Protein AF-A0A6J4H1L8-F1 (afdb_monomer_lite)

Structure (mmCIF, N/CA/C/O backbone):
data_AF-A0A6J4H1L8-F1
#
_entry.id   AF-A0A6J4H1L8-F1
#
loop_
_atom_site.group_PDB
_atom_site.id
_atom_site.type_symbol
_atom_site.label_atom_id
_atom_site.label_alt_id
_atom_site.label_comp_id
_atom_site.label_asym_id
_atom_site.label_entity_id
_atom_site.label_seq_id
_atom_site.pdbx_PDB_ins_code
_atom_site.Cartn_x
_atom_site.Cartn_y
_atom_site.Cartn_z
_atom_site.occupancy
_atom_site.B_iso_or_equiv
_atom_site.auth_seq_id
_atom_site.auth_comp_id
_atom_site.auth_asym_id
_atom_site.auth_atom_id
_atom_site.pdbx_PDB_model_num
ATOM 1 N N . MET A 1 1 ? 18.653 8.770 -4.598 1.00 68.69 1 MET A N 1
ATOM 2 C CA . MET A 1 1 ? 17.396 8.020 -4.404 1.00 68.69 1 MET A CA 1
ATOM 3 C C . MET A 1 1 ? 16.936 8.245 -2.981 1.00 68.69 1 MET A C 1
ATOM 5 O O . MET A 1 1 ? 17.762 8.087 -2.086 1.00 68.69 1 MET A O 1
ATOM 9 N N . SER A 1 2 ? 15.682 8.640 -2.773 1.00 85.00 2 SER A N 1
ATOM 10 C CA . SER A 1 2 ? 15.078 8.689 -1.437 1.00 85.00 2 SER A CA 1
ATOM 11 C C . SER A 1 2 ? 14.081 7.546 -1.291 1.00 85.00 2 SER A C 1
ATOM 13 O O . SER A 1 2 ? 13.442 7.141 -2.262 1.00 85.00 2 SER A O 1
ATOM 15 N N . ILE A 1 3 ? 13.956 7.009 -0.083 1.00 90.38 3 ILE A N 1
ATOM 16 C CA . ILE A 1 3 ? 12.955 5.984 0.206 1.00 90.38 3 ILE A CA 1
ATOM 17 C C . ILE A 1 3 ? 11.620 6.688 0.422 1.00 90.38 3 ILE A C 1
ATOM 19 O O . ILE A 1 3 ? 11.501 7.490 1.344 1.00 90.38 3 ILE A O 1
ATOM 23 N N . ALA A 1 4 ? 10.649 6.415 -0.447 1.00 92.50 4 ALA A N 1
ATOM 24 C CA . ALA A 1 4 ? 9.283 6.901 -0.292 1.00 92.50 4 ALA A CA 1
ATOM 25 C C . ALA A 1 4 ? 8.523 6.038 0.716 1.00 92.50 4 ALA A C 1
ATOM 27 O O . ALA A 1 4 ? 7.899 6.553 1.635 1.00 92.50 4 ALA A O 1
ATOM 28 N N . ALA A 1 5 ? 8.630 4.715 0.575 1.00 95.31 5 ALA A N 1
ATOM 29 C CA . ALA A 1 5 ? 7.966 3.762 1.449 1.00 95.31 5 ALA A CA 1
ATOM 30 C C . ALA A 1 5 ? 8.834 2.528 1.691 1.00 95.31 5 ALA A C 1
ATOM 32 O O . ALA A 1 5 ? 9.552 2.063 0.804 1.00 95.31 5 ALA A O 1
ATOM 33 N N . GLU A 1 6 ? 8.718 1.969 2.889 1.00 97.00 6 GLU A N 1
ATOM 34 C CA . GLU A 1 6 ? 9.280 0.673 3.240 1.00 97.00 6 GLU A CA 1
ATOM 35 C C . GLU A 1 6 ? 8.287 -0.065 4.137 1.00 97.00 6 GLU A C 1
ATOM 37 O O . GLU A 1 6 ? 7.835 0.472 5.150 1.00 97.00 6 GLU A O 1
ATOM 42 N N . VAL A 1 7 ? 7.931 -1.291 3.756 1.00 97.62 7 VAL A N 1
ATOM 43 C CA . VAL A 1 7 ? 7.004 -2.138 4.512 1.00 97.62 7 VAL A CA 1
ATOM 44 C C . VAL A 1 7 ? 7.534 -3.563 4.585 1.00 97.62 7 VAL A C 1
ATOM 46 O O . VAL A 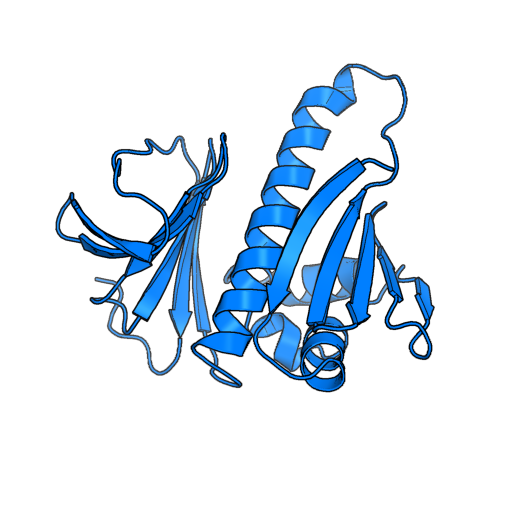1 7 ? 8.052 -4.095 3.609 1.00 97.62 7 VAL A O 1
ATOM 49 N N . THR A 1 8 ? 7.384 -4.207 5.738 1.00 97.94 8 THR A N 1
ATOM 50 C CA . THR A 1 8 ? 7.554 -5.660 5.858 1.00 97.94 8 THR A CA 1
ATOM 51 C C . THR A 1 8 ? 6.191 -6.312 5.700 1.00 97.94 8 THR A C 1
ATOM 53 O O . THR A 1 8 ? 5.256 -5.922 6.397 1.00 97.94 8 THR A O 1
ATOM 56 N N . ILE A 1 9 ? 6.087 -7.286 4.796 1.00 98.12 9 ILE A N 1
ATOM 57 C CA . ILE A 1 9 ? 4.832 -7.983 4.504 1.00 98.12 9 ILE A CA 1
ATOM 58 C C . ILE A 1 9 ? 4.907 -9.412 5.032 1.00 98.12 9 ILE A C 1
ATOM 60 O O . ILE A 1 9 ? 5.812 -10.156 4.664 1.00 98.12 9 ILE A O 1
ATOM 64 N N . ALA A 1 10 ? 3.949 -9.837 5.850 1.00 97.19 10 ALA A N 1
ATOM 65 C CA . ALA A 1 10 ? 3.878 -11.196 6.392 1.00 97.19 10 ALA A CA 1
ATOM 66 C C . ALA A 1 10 ? 3.386 -12.244 5.362 1.00 97.19 10 ALA A C 1
ATOM 68 O O . ALA A 1 10 ? 2.460 -13.008 5.623 1.00 97.19 10 ALA A O 1
ATOM 69 N N . ALA A 1 11 ? 4.020 -12.297 4.188 1.00 95.62 11 ALA A N 1
ATOM 70 C CA . ALA A 1 11 ? 3.768 -13.259 3.114 1.00 95.62 11 ALA A CA 1
ATOM 71 C C . ALA A 1 11 ? 5.092 -13.640 2.423 1.00 95.62 11 ALA A C 1
ATOM 73 O O . ALA A 1 11 ? 5.985 -12.802 2.386 1.00 95.62 11 ALA A O 1
ATOM 74 N N . PRO A 1 12 ? 5.250 -14.853 1.854 1.00 95.56 12 PRO A N 1
ATOM 75 C CA . PRO A 1 12 ? 6.494 -15.270 1.192 1.00 95.56 12 PRO A CA 1
ATOM 76 C C . PRO A 1 12 ? 6.937 -14.324 0.067 1.00 95.56 12 PRO A C 1
ATOM 78 O O . PRO A 1 12 ? 6.087 -13.783 -0.640 1.00 95.56 12 PRO A O 1
ATOM 81 N N . VAL A 1 13 ? 8.255 -14.194 -0.151 1.00 96.25 13 VAL A N 1
ATOM 82 C CA . VAL A 1 13 ? 8.845 -13.306 -1.178 1.00 96.25 13 VAL A CA 1
ATOM 83 C C . VAL A 1 13 ? 8.201 -13.538 -2.542 1.00 96.25 13 VAL A C 1
ATOM 85 O O . VAL A 1 13 ? 7.714 -12.587 -3.141 1.00 96.25 13 VAL A O 1
ATOM 88 N N . ASP A 1 14 ? 8.082 -14.795 -2.972 1.00 95.50 14 ASP A N 1
ATOM 89 C CA . ASP A 1 14 ? 7.484 -15.144 -4.264 1.00 95.50 14 ASP A CA 1
ATOM 90 C C . ASP A 1 14 ? 6.022 -14.689 -4.389 1.00 95.50 14 ASP A C 1
ATOM 92 O O . ASP A 1 14 ? 5.585 -14.308 -5.471 1.00 95.50 14 ASP A O 1
ATOM 96 N N . ARG A 1 15 ? 5.246 -14.691 -3.292 1.00 96.75 15 ARG A N 1
ATOM 97 C CA . ARG A 1 15 ? 3.858 -14.193 -3.305 1.00 96.75 15 ARG A CA 1
ATOM 98 C C . ARG A 1 15 ? 3.814 -12.676 -3.412 1.00 96.75 15 ARG A C 1
ATOM 100 O O . ARG A 1 15 ? 2.999 -12.160 -4.171 1.00 96.75 15 ARG A O 1
ATOM 107 N N . VAL A 1 16 ? 4.685 -11.978 -2.686 1.00 98.06 16 VAL A N 1
ATOM 108 C CA . VAL A 1 16 ? 4.800 -10.516 -2.769 1.00 98.06 16 VAL A CA 1
ATOM 109 C C . VAL A 1 16 ? 5.265 -10.097 -4.164 1.00 98.06 16 VAL A C 1
ATOM 111 O O . VAL A 1 16 ? 4.682 -9.199 -4.766 1.00 98.06 16 VAL A O 1
ATOM 114 N N . TRP A 1 17 ? 6.266 -10.788 -4.711 1.00 98.00 17 TRP A N 1
ATOM 115 C CA . TRP A 1 17 ? 6.761 -10.542 -6.058 1.00 98.00 17 TRP A CA 1
ATOM 116 C C . TRP A 1 17 ? 5.691 -10.825 -7.112 1.00 98.00 17 TRP A C 1
ATOM 118 O O . TRP A 1 17 ? 5.436 -9.986 -7.972 1.00 98.00 17 TRP A O 1
ATOM 128 N N . HIS A 1 18 ? 4.981 -11.950 -7.005 1.00 97.56 18 HIS A N 1
ATOM 129 C CA . HIS A 1 18 ? 3.866 -12.259 -7.898 1.00 97.56 18 HIS A CA 1
ATOM 130 C C . HIS A 1 18 ? 2.786 -11.167 -7.872 1.00 97.56 18 HIS A C 1
ATOM 132 O O . HIS A 1 18 ? 2.312 -10.760 -8.931 1.00 97.56 18 HIS A O 1
ATOM 138 N N . ALA A 1 19 ? 2.470 -10.610 -6.699 1.00 97.94 19 ALA A N 1
ATOM 139 C CA . ALA A 1 19 ? 1.500 -9.523 -6.565 1.00 97.94 19 ALA A CA 1
ATOM 140 C C . ALA A 1 19 ? 1.918 -8.204 -7.245 1.00 97.94 19 ALA A C 1
ATOM 142 O O . ALA A 1 19 ? 1.059 -7.375 -7.536 1.00 97.94 19 ALA A O 1
ATOM 143 N N . LEU A 1 20 ? 3.213 -8.014 -7.523 1.00 97.12 20 LEU A N 1
ATOM 144 C CA . LEU A 1 20 ? 3.767 -6.875 -8.271 1.00 97.12 20 LEU A CA 1
ATOM 145 C C . LEU A 1 20 ? 3.899 -7.146 -9.780 1.00 97.12 20 LEU A C 1
ATOM 147 O O . LEU A 1 20 ? 4.192 -6.228 -10.556 1.00 97.12 20 LEU A O 1
ATOM 151 N N . ARG A 1 21 ? 3.754 -8.405 -10.207 1.00 97.38 21 ARG A N 1
ATOM 152 C CA . ARG A 1 21 ? 4.014 -8.842 -11.588 1.00 97.38 21 ARG A CA 1
ATOM 153 C C . ARG A 1 21 ? 2.795 -9.393 -12.311 1.00 97.38 21 ARG A C 1
ATOM 155 O O . ARG A 1 21 ? 2.799 -9.424 -13.540 1.00 97.38 21 ARG A O 1
ATOM 162 N N . ASP A 1 22 ? 1.759 -9.803 -11.591 1.00 97.81 22 ASP A N 1
ATOM 163 C CA . ASP A 1 22 ? 0.525 -10.311 -12.177 1.00 97.81 22 ASP A CA 1
ATOM 164 C C . ASP A 1 22 ? -0.562 -9.229 -12.242 1.00 97.81 22 ASP A C 1
ATOM 166 O O . ASP A 1 22 ? -0.827 -8.521 -11.272 1.00 97.81 22 ASP A O 1
ATOM 170 N N . ARG A 1 23 ? -1.213 -9.096 -13.405 1.00 97.00 23 ARG A N 1
ATOM 171 C CA . ARG A 1 23 ? -2.239 -8.065 -13.641 1.00 97.00 23 ARG A CA 1
ATOM 172 C C . ARG A 1 23 ? -3.514 -8.301 -12.834 1.00 97.00 23 ARG A C 1
ATOM 174 O O . ARG A 1 23 ? -4.215 -7.337 -12.532 1.00 97.00 23 ARG A O 1
ATOM 181 N N . ALA A 1 24 ? -3.874 -9.550 -12.554 1.00 95.25 24 ALA A N 1
ATOM 182 C CA . ALA A 1 24 ? -5.041 -9.854 -11.736 1.00 95.25 24 ALA A CA 1
ATOM 183 C C . ALA A 1 24 ? -4.733 -9.577 -10.262 1.00 95.25 24 ALA A C 1
ATOM 185 O O . ALA A 1 24 ? -5.543 -8.946 -9.591 1.00 95.25 24 ALA A O 1
ATOM 186 N N . GLU A 1 25 ? -3.542 -9.947 -9.784 1.00 97.31 25 GLU A N 1
ATOM 187 C CA . GLU A 1 25 ? -3.126 -9.608 -8.419 1.00 97.31 25 GLU A CA 1
ATOM 188 C C . GLU A 1 25 ? -2.978 -8.086 -8.230 1.00 97.31 25 GLU A C 1
ATOM 190 O O . GLU A 1 25 ? -3.451 -7.560 -7.227 1.00 97.31 25 GLU A O 1
ATOM 195 N N . LEU A 1 26 ? -2.437 -7.345 -9.207 1.00 97.31 26 LEU A N 1
ATOM 196 C CA . LEU A 1 26 ? -2.360 -5.875 -9.161 1.00 97.31 26 LEU A CA 1
ATOM 197 C C . LEU A 1 26 ? -3.738 -5.221 -8.986 1.00 97.31 26 LEU A C 1
ATOM 199 O O . LEU A 1 26 ? -3.890 -4.324 -8.159 1.00 97.31 26 LEU A O 1
ATOM 203 N N . ARG A 1 27 ? -4.776 -5.711 -9.678 1.00 95.62 27 ARG A N 1
ATOM 204 C CA . ARG A 1 27 ? -6.153 -5.202 -9.513 1.00 95.62 27 ARG A CA 1
ATOM 205 C C . ARG A 1 27 ? -6.692 -5.364 -8.092 1.00 95.62 27 ARG A C 1
ATOM 207 O O . ARG A 1 27 ? -7.544 -4.579 -7.671 1.00 95.62 27 ARG A O 1
ATOM 214 N N . ARG A 1 28 ? -6.183 -6.340 -7.338 1.00 95.69 28 ARG A N 1
ATOM 215 C CA . ARG A 1 28 ? -6.607 -6.614 -5.961 1.00 95.69 28 ARG A CA 1
ATOM 216 C C . ARG A 1 28 ? -5.995 -5.676 -4.929 1.00 95.69 28 ARG A C 1
ATOM 218 O O . ARG A 1 28 ? -6.396 -5.749 -3.778 1.00 95.69 28 ARG A O 1
ATOM 225 N N . TRP A 1 29 ? -5.072 -4.779 -5.290 1.00 96.69 29 TRP A N 1
ATOM 226 C CA . TRP A 1 29 ? -4.490 -3.856 -4.304 1.00 96.69 29 TRP A CA 1
ATOM 227 C C . TRP A 1 29 ? -4.037 -2.487 -4.844 1.00 96.69 29 TRP A C 1
ATOM 229 O O . TRP A 1 29 ? -4.003 -1.527 -4.073 1.00 96.69 29 TRP A O 1
ATOM 239 N N . HIS A 1 30 ? -3.733 -2.343 -6.136 1.00 95.25 30 HIS A N 1
ATOM 240 C CA . HIS A 1 30 ? -3.202 -1.103 -6.712 1.00 95.25 30 HIS A CA 1
ATOM 241 C C . HIS A 1 30 ? -4.287 -0.176 -7.272 1.00 95.25 30 HIS A C 1
ATOM 243 O O . HIS A 1 30 ? -5.121 -0.611 -8.060 1.00 95.25 30 HIS A O 1
ATOM 249 N N . GLY A 1 31 ? -4.247 1.110 -6.921 1.00 90.81 31 GLY A N 1
ATOM 250 C CA . GLY A 1 31 ? -5.172 2.118 -7.451 1.00 90.81 31 GLY A CA 1
ATOM 251 C C . GLY A 1 31 ? -6.577 2.032 -6.846 1.00 90.81 31 GLY A C 1
ATOM 252 O O . GLY A 1 31 ? -6.776 1.410 -5.795 1.00 90.81 31 GLY A O 1
ATOM 253 N N . TRP A 1 32 ? -7.549 2.648 -7.516 1.00 89.62 32 TRP A N 1
ATOM 254 C CA . TRP A 1 32 ? -8.968 2.694 -7.137 1.00 89.62 32 TRP A CA 1
ATOM 255 C C . TRP A 1 32 ? -9.880 2.271 -8.293 1.00 89.62 32 TRP A C 1
ATOM 257 O O . TRP A 1 32 ? -9.420 2.093 -9.419 1.00 89.62 32 TRP A O 1
ATOM 267 N N . ALA A 1 33 ? -11.179 2.078 -8.025 1.00 85.19 33 ALA A N 1
ATOM 268 C CA . ALA A 1 33 ? -12.120 1.707 -9.076 1.00 85.19 33 ALA A CA 1
ATOM 269 C C . ALA A 1 33 ? -12.315 2.881 -10.048 1.00 85.19 33 ALA A C 1
ATOM 271 O O . ALA A 1 33 ? -12.939 3.890 -9.718 1.00 85.19 33 ALA A O 1
ATOM 272 N N . ALA A 1 34 ? -11.762 2.733 -11.247 1.00 86.12 34 ALA A N 1
ATOM 273 C CA . ALA A 1 34 ? -11.915 3.642 -12.370 1.00 86.12 34 ALA A CA 1
ATOM 274 C C . ALA A 1 34 ? -11.778 2.850 -13.675 1.00 86.12 34 ALA A C 1
ATOM 276 O O . ALA A 1 34 ? -11.022 1.879 -13.732 1.00 86.12 34 ALA A O 1
ATOM 277 N N . ASP A 1 35 ? -12.440 3.300 -14.742 1.00 87.19 35 ASP A N 1
ATOM 278 C CA . ASP A 1 35 ? -12.323 2.680 -16.074 1.00 87.19 35 ASP A CA 1
ATOM 279 C C . ASP A 1 35 ? -10.873 2.696 -16.600 1.00 87.19 35 ASP A C 1
ATOM 281 O O . ASP A 1 35 ? -10.499 1.899 -17.459 1.00 87.19 35 ASP A O 1
ATOM 285 N N . SER A 1 36 ? -10.040 3.596 -16.068 1.00 90.69 36 SER A N 1
ATOM 286 C CA . SER A 1 36 ? -8.625 3.745 -16.405 1.00 90.69 36 SER A CA 1
ATOM 287 C C . SER A 1 36 ? -7.686 2.805 -15.648 1.00 90.69 36 SER A C 1
ATOM 289 O O . SER A 1 36 ? -6.512 2.755 -16.010 1.00 90.69 36 SER A O 1
ATOM 291 N N . LEU A 1 37 ? -8.153 2.069 -14.630 1.00 92.75 37 LEU A N 1
ATOM 292 C CA . LEU A 1 37 ? -7.281 1.286 -13.743 1.00 92.75 37 LEU A CA 1
ATOM 293 C C . LEU A 1 37 ? -6.403 0.291 -14.517 1.00 92.75 37 LEU A C 1
ATOM 295 O O . LEU A 1 37 ? -5.216 0.144 -14.243 1.00 92.75 37 LEU A O 1
ATOM 299 N N . ASP A 1 38 ? -6.971 -0.368 -15.522 1.00 94.88 38 ASP A N 1
ATOM 300 C CA . ASP A 1 38 ? -6.243 -1.338 -16.340 1.00 94.88 38 ASP A CA 1
ATOM 301 C C . ASP A 1 38 ? -5.122 -0.690 -17.161 1.00 94.88 38 ASP A C 1
ATOM 303 O O . ASP A 1 38 ? -4.043 -1.267 -17.305 1.00 94.88 38 ASP A O 1
ATOM 307 N N . ALA A 1 39 ? -5.370 0.513 -17.684 1.00 94.69 39 ALA A N 1
ATOM 308 C CA . ALA A 1 39 ? -4.378 1.274 -18.433 1.00 94.69 39 ALA A CA 1
ATOM 309 C C . ALA A 1 39 ? -3.278 1.813 -17.510 1.00 94.69 39 ALA A C 1
ATOM 311 O O . ALA A 1 39 ? -2.107 1.780 -17.874 1.00 94.69 39 ALA A O 1
ATOM 312 N N . GLU A 1 40 ? -3.642 2.252 -16.305 1.00 93.12 40 GLU A N 1
ATOM 313 C CA . GLU A 1 40 ? -2.694 2.686 -15.277 1.00 93.12 40 GLU A CA 1
ATOM 314 C C . GLU A 1 40 ? -1.782 1.535 -14.833 1.00 93.12 40 GLU A C 1
ATOM 316 O O . GLU A 1 40 ? -0.561 1.689 -14.811 1.00 93.12 40 GLU A O 1
ATOM 321 N N . ILE A 1 41 ? -2.350 0.352 -14.571 1.00 96.06 41 ILE A N 1
ATOM 322 C CA . ILE A 1 41 ? -1.579 -0.858 -14.261 1.00 96.06 41 ILE A CA 1
ATOM 323 C C . ILE A 1 41 ? -0.595 -1.177 -15.389 1.00 96.06 41 ILE A C 1
ATOM 325 O O . ILE A 1 41 ? 0.564 -1.496 -15.116 1.00 96.06 41 ILE A O 1
ATOM 329 N N . GLU A 1 42 ? -1.042 -1.112 -16.645 1.00 96.31 42 GLU A N 1
ATOM 330 C CA . GLU A 1 42 ? -0.179 -1.376 -17.796 1.00 96.31 42 GLU A CA 1
ATOM 331 C C . GLU A 1 42 ? 0.980 -0.380 -17.865 1.00 96.31 42 GLU A C 1
ATOM 333 O O . GLU A 1 42 ? 2.136 -0.796 -17.957 1.00 96.31 42 GLU A O 1
ATOM 338 N N . GLU A 1 43 ? 0.688 0.914 -17.760 1.00 93.06 43 GLU A N 1
ATOM 339 C CA . GLU A 1 43 ? 1.686 1.979 -17.851 1.00 93.06 43 GLU A CA 1
ATOM 340 C C . GLU A 1 43 ? 2.725 1.874 -16.726 1.00 93.06 43 GLU A C 1
ATOM 342 O O . GLU A 1 43 ? 3.931 1.872 -16.983 1.00 93.06 43 GLU A O 1
ATOM 347 N N . ILE A 1 44 ? 2.267 1.709 -15.481 1.00 91.75 44 ILE A N 1
ATOM 348 C CA . ILE A 1 44 ? 3.139 1.687 -14.304 1.00 91.75 44 ILE A CA 1
ATOM 349 C C . ILE A 1 44 ? 3.903 0.364 -14.201 1.00 91.75 44 ILE A C 1
ATOM 351 O O . ILE A 1 44 ? 5.088 0.369 -13.899 1.00 91.75 44 ILE A O 1
ATOM 355 N N . TYR A 1 45 ? 3.295 -0.799 -14.422 1.00 95.75 45 TYR A N 1
ATOM 356 C CA . TYR A 1 45 ? 3.950 -2.071 -14.077 1.00 95.75 45 TYR A CA 1
ATOM 357 C C . TYR A 1 45 ? 4.515 -2.837 -15.277 1.00 95.75 45 TYR A C 1
ATOM 359 O O . TYR A 1 45 ? 5.222 -3.833 -15.068 1.00 95.75 45 TYR A O 1
ATOM 367 N N . PHE A 1 46 ? 4.240 -2.416 -16.518 1.00 95.75 46 PHE A N 1
ATOM 368 C CA . PHE A 1 46 ? 4.586 -3.209 -17.705 1.00 95.75 46 PHE A CA 1
ATOM 369 C C . PHE A 1 46 ? 5.176 -2.408 -18.869 1.00 95.75 46 PHE A C 1
ATOM 371 O O . PHE A 1 46 ? 6.228 -2.805 -19.367 1.00 95.75 46 PHE A O 1
ATOM 378 N N . ALA A 1 47 ? 4.561 -1.303 -19.296 1.00 92.94 47 ALA A N 1
ATOM 379 C CA . ALA A 1 47 ? 4.897 -0.633 -20.557 1.00 92.94 47 ALA A CA 1
ATOM 380 C C . ALA A 1 47 ? 6.358 -0.154 -20.630 1.00 92.94 47 ALA A C 1
ATOM 382 O O . ALA A 1 47 ? 7.017 -0.315 -21.659 1.00 92.94 47 ALA A O 1
ATOM 383 N N . GLN A 1 48 ? 6.876 0.410 -19.534 1.00 88.06 48 GLN A N 1
ATOM 384 C CA . GLN A 1 48 ? 8.253 0.920 -19.432 1.00 88.06 48 GLN A CA 1
ATOM 385 C C . GLN A 1 48 ? 9.022 0.336 -18.238 1.00 88.06 48 GLN A C 1
ATOM 387 O O . GLN A 1 48 ? 10.063 0.855 -17.831 1.00 88.06 48 GLN A O 1
ATOM 392 N N . ALA A 1 49 ? 8.510 -0.756 -17.675 1.00 93.81 49 ALA A N 1
ATOM 393 C CA . ALA A 1 49 ? 9.096 -1.413 -16.523 1.00 93.81 49 ALA A CA 1
ATOM 394 C C . ALA A 1 49 ? 10.397 -2.142 -16.889 1.00 93.81 49 ALA A C 1
ATOM 396 O O . ALA A 1 49 ? 10.425 -2.985 -17.787 1.00 93.81 49 ALA A O 1
ATOM 397 N N . ILE A 1 50 ? 11.468 -1.880 -16.140 1.00 96.38 50 ILE A N 1
ATOM 398 C CA . ILE A 1 50 ? 12.696 -2.684 -16.187 1.00 96.38 50 ILE A CA 1
ATOM 399 C C . ILE A 1 50 ? 12.638 -3.679 -15.032 1.00 96.38 50 ILE A C 1
ATOM 401 O O . ILE A 1 50 ? 12.593 -3.274 -13.871 1.00 96.38 50 ILE A O 1
ATOM 405 N N . VAL A 1 51 ? 12.638 -4.972 -15.352 1.00 97.56 51 VAL A N 1
ATOM 406 C CA . VAL A 1 51 ? 12.425 -6.056 -14.384 1.00 97.56 51 VAL A CA 1
ATOM 407 C C . VAL A 1 51 ? 13.658 -6.947 -14.298 1.00 97.56 51 VAL A C 1
ATOM 409 O O . VAL A 1 51 ? 14.226 -7.331 -15.319 1.00 97.56 51 VAL A O 1
ATOM 412 N N . ASP A 1 52 ? 14.046 -7.287 -13.074 1.00 97.62 52 ASP A N 1
ATOM 413 C CA . ASP A 1 52 ? 15.026 -8.321 -12.754 1.00 97.62 52 ASP A CA 1
ATOM 414 C C . ASP A 1 52 ? 14.360 -9.295 -11.773 1.00 97.62 52 ASP A C 1
ATOM 416 O O . ASP A 1 52 ? 14.290 -9.028 -10.571 1.00 97.62 52 ASP A O 1
ATOM 420 N N . ASP A 1 53 ? 13.805 -10.385 -12.310 1.00 96.44 53 ASP A N 1
ATOM 421 C CA . ASP A 1 53 ? 13.086 -11.393 -11.524 1.00 96.44 53 ASP A CA 1
ATOM 422 C C . ASP A 1 53 ? 14.013 -12.147 -10.561 1.00 96.44 53 ASP A C 1
ATOM 424 O O . ASP A 1 53 ? 13.592 -12.483 -9.461 1.00 96.44 53 ASP A O 1
ATOM 428 N N . GLU A 1 54 ? 15.285 -12.363 -10.921 1.00 95.00 54 GLU A N 1
ATOM 429 C CA . GLU A 1 54 ? 16.258 -13.026 -10.039 1.00 95.00 54 GLU A CA 1
ATOM 430 C C . GLU A 1 54 ? 16.548 -12.186 -8.789 1.00 95.00 54 GLU A C 1
ATOM 432 O O . GLU A 1 54 ? 16.785 -12.728 -7.709 1.00 95.00 54 GLU A O 1
ATOM 437 N N . LYS A 1 55 ? 16.517 -10.856 -8.930 1.00 95.88 55 LYS A N 1
ATOM 438 C CA . LYS A 1 55 ? 16.722 -9.904 -7.829 1.00 95.88 55 LYS A CA 1
ATOM 439 C C . LYS A 1 55 ? 15.428 -9.313 -7.270 1.00 95.88 55 LYS A C 1
ATOM 441 O O . LYS A 1 55 ? 15.513 -8.356 -6.500 1.00 95.88 55 LYS A O 1
ATOM 446 N N . HIS A 1 56 ? 14.258 -9.801 -7.689 1.00 97.88 56 HIS A N 1
ATOM 447 C CA . HIS A 1 56 ? 12.942 -9.253 -7.330 1.00 97.88 56 HIS A CA 1
ATOM 448 C C . HIS A 1 56 ? 12.895 -7.717 -7.356 1.00 97.88 56 HIS A C 1
ATOM 450 O O . HIS A 1 56 ? 12.472 -7.051 -6.405 1.00 97.88 56 HIS A O 1
ATOM 456 N N . THR A 1 57 ? 13.410 -7.150 -8.447 1.00 97.69 57 THR A N 1
ATOM 457 C CA . THR A 1 57 ? 13.531 -5.707 -8.644 1.00 97.69 57 THR A CA 1
ATOM 458 C C . THR A 1 57 ? 12.705 -5.265 -9.844 1.00 97.69 57 THR A C 1
ATOM 460 O O . THR A 1 57 ? 12.813 -5.829 -10.932 1.00 97.69 57 THR A O 1
ATOM 463 N N . LEU A 1 58 ? 11.939 -4.193 -9.666 1.00 96.69 58 LEU A N 1
ATOM 464 C CA . LEU A 1 58 ? 11.181 -3.498 -10.700 1.00 96.69 58 LEU A CA 1
ATOM 465 C C . LEU A 1 58 ? 11.571 -2.016 -10.684 1.00 96.69 58 LEU A C 1
ATOM 467 O O . LEU A 1 58 ? 11.542 -1.383 -9.636 1.00 96.69 58 LEU A O 1
ATOM 471 N N . ILE A 1 59 ? 11.921 -1.441 -11.830 1.00 95.38 59 ILE A N 1
ATOM 472 C CA . ILE A 1 59 ? 12.100 0.007 -11.983 1.00 95.38 59 ILE A CA 1
ATOM 473 C C . ILE A 1 59 ? 10.999 0.529 -12.895 1.00 95.38 59 ILE A C 1
ATOM 475 O O . ILE A 1 59 ? 10.864 0.061 -14.023 1.00 95.38 59 ILE A O 1
ATOM 479 N N . THR A 1 60 ? 10.234 1.500 -12.408 1.00 92.50 60 THR A N 1
ATOM 480 C CA . THR A 1 60 ? 9.129 2.125 -13.136 1.00 92.50 60 THR A CA 1
ATOM 481 C C . THR A 1 60 ? 8.901 3.561 -12.687 1.00 92.50 60 THR A C 1
ATOM 483 O O . THR A 1 60 ? 9.056 3.851 -11.507 1.00 92.50 60 THR A O 1
ATOM 486 N N . SER A 1 61 ? 8.530 4.458 -13.605 1.00 85.19 61 SER A N 1
ATOM 487 C CA . SER A 1 61 ? 8.122 5.839 -13.293 1.00 85.19 61 SER A CA 1
ATOM 488 C C . SER A 1 61 ? 9.093 6.586 -12.367 1.00 85.19 61 SER A C 1
ATOM 490 O O . SER A 1 61 ? 8.681 7.338 -11.488 1.00 85.19 61 SER A O 1
ATOM 492 N N . GLY A 1 62 ? 10.400 6.347 -12.526 1.00 87.94 62 GLY A N 1
ATOM 493 C CA . GLY A 1 62 ? 11.420 6.926 -11.646 1.00 87.94 62 GLY A CA 1
ATOM 494 C C . GLY A 1 62 ? 11.456 6.326 -10.233 1.00 87.94 62 GLY A C 1
ATOM 495 O O . GLY A 1 62 ? 12.016 6.928 -9.332 1.00 87.94 62 GLY A O 1
ATOM 496 N N . THR A 1 63 ? 10.906 5.138 -10.011 1.00 92.88 63 THR A N 1
ATOM 497 C CA . THR A 1 63 ? 10.889 4.430 -8.726 1.00 92.88 63 THR A CA 1
ATOM 498 C C . THR A 1 63 ? 11.450 3.027 -8.895 1.00 92.88 63 THR A C 1
ATOM 500 O O . THR A 1 63 ? 11.048 2.277 -9.780 1.00 92.88 63 THR A O 1
ATOM 503 N N . ARG A 1 64 ? 12.380 2.647 -8.020 1.00 95.94 64 ARG A N 1
ATOM 504 C CA . ARG A 1 64 ? 12.830 1.266 -7.844 1.00 95.94 64 ARG A CA 1
ATOM 505 C C . ARG A 1 64 ? 12.003 0.620 -6.738 1.00 95.94 64 ARG A C 1
ATOM 507 O O . ARG A 1 64 ? 12.037 1.083 -5.602 1.00 95.94 64 ARG A O 1
ATOM 514 N N . ILE A 1 65 ? 11.308 -0.453 -7.076 1.00 97.38 65 ILE A N 1
ATOM 515 C CA . ILE A 1 65 ? 10.593 -1.340 -6.167 1.00 97.38 65 ILE A CA 1
ATOM 516 C C . ILE A 1 65 ? 11.435 -2.604 -6.007 1.00 97.38 65 ILE A C 1
ATOM 518 O O . ILE A 1 65 ? 11.822 -3.223 -6.998 1.00 97.38 65 ILE A O 1
ATOM 522 N N . GLU A 1 66 ? 11.738 -2.982 -4.772 1.00 97.88 66 GLU A N 1
ATOM 523 C CA . GLU A 1 66 ? 12.559 -4.155 -4.464 1.00 97.88 66 GLU A CA 1
ATOM 524 C C . GLU A 1 66 ? 11.899 -4.986 -3.369 1.00 97.88 66 GLU A C 1
ATOM 526 O O . GLU A 1 66 ? 11.454 -4.428 -2.365 1.00 97.88 66 GLU A O 1
ATOM 531 N N . VAL A 1 67 ? 11.847 -6.308 -3.555 1.00 97.94 67 VAL A N 1
ATOM 532 C CA . VAL A 1 67 ? 11.431 -7.263 -2.520 1.00 97.94 67 VAL A CA 1
ATOM 533 C C . VAL A 1 67 ? 12.665 -8.014 -2.032 1.00 97.94 67 VAL A C 1
ATOM 535 O O . VAL A 1 67 ? 13.237 -8.836 -2.743 1.00 97.94 67 VAL A O 1
ATOM 538 N N . SER A 1 68 ? 13.077 -7.725 -0.804 1.00 94.81 68 SER A N 1
ATOM 539 C CA . SER A 1 68 ? 14.293 -8.274 -0.197 1.00 94.81 68 SER A CA 1
ATOM 540 C C . SER A 1 68 ? 13.993 -9.388 0.816 1.00 94.81 68 SER A C 1
ATOM 542 O O . SER A 1 68 ? 12.836 -9.753 1.061 1.00 94.81 68 SER A O 1
ATOM 544 N N . GLU A 1 69 ? 15.048 -9.958 1.408 1.00 87.06 69 GLU A N 1
ATOM 545 C CA . GLU A 1 69 ? 14.925 -10.967 2.464 1.00 87.06 69 GLU A CA 1
ATOM 546 C C . GLU A 1 69 ? 14.065 -10.479 3.640 1.00 87.06 69 GLU A C 1
ATOM 548 O O . GLU A 1 69 ? 14.006 -9.291 3.963 1.00 87.06 69 GLU A O 1
ATOM 553 N N . GLY A 1 70 ? 13.367 -11.413 4.291 1.00 87.50 70 GLY A N 1
ATOM 554 C CA . GLY A 1 70 ? 12.390 -11.062 5.324 1.00 87.50 70 GLY A CA 1
ATOM 555 C C . GLY A 1 70 ? 11.219 -10.238 4.783 1.00 87.50 70 GLY A C 1
ATOM 556 O O . GLY A 1 70 ? 10.605 -9.508 5.556 1.00 87.50 70 GLY A O 1
ATOM 557 N N . THR A 1 71 ? 10.961 -10.333 3.468 1.00 92.56 71 THR A N 1
ATOM 558 C CA . THR A 1 71 ? 9.763 -9.831 2.770 1.00 92.56 71 THR A CA 1
ATOM 559 C C . THR A 1 71 ? 9.543 -8.332 2.956 1.00 92.56 71 THR A C 1
ATOM 561 O O . THR A 1 71 ? 8.417 -7.828 2.989 1.00 92.56 71 THR A O 1
ATOM 564 N N . ARG A 1 72 ? 10.663 -7.609 3.062 1.00 97.31 72 ARG A N 1
ATOM 565 C CA . ARG A 1 72 ? 10.712 -6.151 3.062 1.00 97.31 72 ARG A CA 1
ATOM 566 C C . ARG A 1 72 ? 10.606 -5.648 1.629 1.00 97.31 72 ARG A C 1
ATOM 568 O O . ARG A 1 72 ? 11.452 -5.972 0.795 1.00 97.31 72 ARG A O 1
ATOM 575 N N . VAL A 1 73 ? 9.577 -4.847 1.386 1.00 97.88 73 VAL A N 1
ATOM 576 C CA . VAL A 1 73 ? 9.328 -4.153 0.127 1.00 97.88 73 VAL A CA 1
ATOM 577 C C . VAL A 1 73 ? 9.719 -2.695 0.283 1.00 97.88 73 VAL A C 1
ATOM 579 O O . VAL A 1 73 ? 9.205 -2.005 1.168 1.00 97.88 73 VAL A O 1
ATOM 582 N N . THR A 1 74 ? 10.598 -2.224 -0.591 1.00 97.75 74 THR A N 1
ATOM 583 C CA . THR A 1 74 ? 11.091 -0.846 -0.580 1.00 97.75 74 THR A CA 1
ATOM 584 C C . THR A 1 74 ? 10.728 -0.155 -1.887 1.00 97.75 74 THR A C 1
ATOM 586 O O . THR A 1 74 ? 10.997 -0.684 -2.961 1.00 97.75 74 THR A O 1
ATOM 589 N N . PHE A 1 75 ? 10.155 1.044 -1.784 1.00 96.38 75 PHE A N 1
ATOM 590 C CA . PHE A 1 75 ? 9.864 1.948 -2.894 1.00 96.38 75 PHE A CA 1
ATOM 591 C C . PHE A 1 75 ? 10.841 3.121 -2.813 1.00 96.38 75 PHE A C 1
ATOM 593 O O . PHE A 1 75 ? 10.708 4.008 -1.968 1.00 96.38 75 PHE A O 1
ATOM 600 N N . ALA A 1 76 ? 11.858 3.104 -3.668 1.00 94.75 76 ALA A N 1
ATOM 601 C CA . ALA A 1 76 ? 12.932 4.084 -3.687 1.00 94.75 76 ALA A CA 1
ATOM 602 C C . ALA A 1 76 ? 12.840 4.951 -4.947 1.00 94.75 76 ALA A C 1
ATOM 604 O O . ALA A 1 76 ? 13.137 4.499 -6.053 1.00 94.75 76 ALA A O 1
ATOM 605 N N . MET A 1 77 ? 12.447 6.209 -4.775 1.00 90.38 77 MET A N 1
ATOM 606 C CA . MET A 1 77 ? 12.323 7.173 -5.864 1.00 90.38 77 MET A CA 1
ATOM 607 C C . MET A 1 77 ? 13.707 7.666 -6.304 1.00 90.38 77 MET A C 1
ATOM 609 O O . MET A 1 77 ? 14.605 7.908 -5.487 1.00 90.38 77 MET A O 1
ATOM 613 N N . THR A 1 78 ? 13.903 7.819 -7.610 1.00 82.44 78 THR A N 1
ATOM 614 C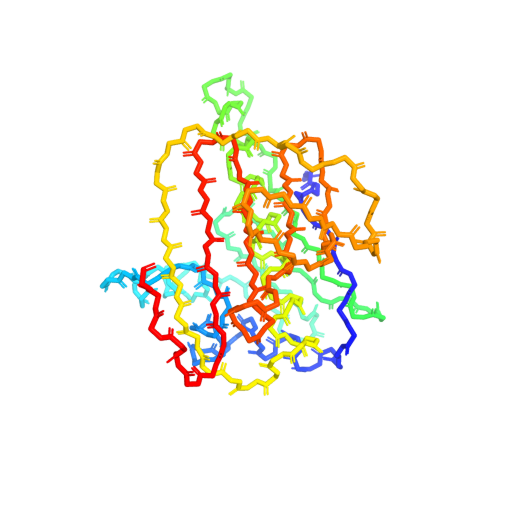 CA . THR A 1 78 ? 15.024 8.559 -8.182 1.00 82.44 78 THR A CA 1
ATOM 615 C C . THR A 1 78 ? 14.921 10.004 -7.733 1.00 82.44 78 THR A C 1
ATOM 617 O O . THR A 1 78 ? 13.828 10.560 -7.687 1.00 82.44 78 THR A O 1
ATOM 620 N N . SER A 1 79 ? 16.060 10.600 -7.378 1.00 68.38 79 SER A N 1
ATOM 621 C CA . SER A 1 79 ? 16.084 11.997 -6.948 1.00 68.38 79 SER A CA 1
ATOM 622 C C . SER A 1 79 ? 15.464 12.877 -8.040 1.00 68.38 79 SER A C 1
ATOM 624 O O . SER A 1 79 ? 15.791 12.663 -9.214 1.00 68.38 79 SER A O 1
ATOM 626 N N . PRO A 1 80 ? 14.576 13.821 -7.681 1.00 67.25 80 PRO A N 1
ATOM 627 C CA . PRO A 1 80 ? 13.989 14.714 -8.663 1.00 67.25 80 PRO A CA 1
ATOM 628 C C . PRO A 1 80 ? 15.090 15.620 -9.242 1.00 67.25 80 PRO A C 1
ATOM 630 O O . PRO A 1 80 ? 16.162 15.757 -8.638 1.00 67.25 80 PRO A O 1
ATOM 633 N N . PRO A 1 81 ? 14.860 16.243 -10.408 1.00 62.28 81 PRO A N 1
ATOM 634 C CA . PRO A 1 81 ? 15.681 17.368 -10.850 1.00 62.28 81 PRO A CA 1
ATOM 635 C C . PRO A 1 81 ? 15.758 18.442 -9.748 1.00 62.28 81 PRO A C 1
ATOM 637 O O . PRO A 1 81 ? 14.810 18.585 -8.982 1.00 62.28 81 PRO A O 1
ATOM 640 N N . GLU A 1 82 ? 16.846 19.221 -9.678 1.00 66.56 82 GLU A N 1
ATOM 641 C CA . GLU A 1 82 ? 16.999 20.372 -8.756 1.00 66.56 82 GLU A CA 1
ATOM 642 C C . GLU A 1 82 ? 16.094 21.564 -9.148 1.00 66.56 82 GLU A C 1
ATOM 644 O O . GLU A 1 82 ? 16.527 22.713 -9.224 1.00 66.56 82 GLU A O 1
ATOM 649 N N . ASP A 1 83 ? 14.836 21.289 -9.474 1.00 66.88 83 ASP A N 1
ATOM 650 C CA . ASP A 1 83 ? 13.838 22.261 -9.891 1.00 66.88 83 ASP A CA 1
ATOM 651 C C . ASP A 1 83 ? 12.740 22.334 -8.812 1.00 66.88 83 ASP A C 1
ATOM 653 O O . ASP A 1 83 ? 12.003 21.362 -8.641 1.00 66.88 83 ASP A O 1
ATOM 657 N N . PRO A 1 84 ? 12.597 23.476 -8.105 1.00 69.62 84 PRO A N 1
ATOM 658 C CA . PRO A 1 84 ? 11.608 23.670 -7.039 1.00 69.62 84 PRO A CA 1
ATOM 659 C C . PRO A 1 84 ? 10.151 23.426 -7.455 1.00 69.62 84 PRO A C 1
ATOM 661 O O . PRO A 1 84 ? 9.291 23.214 -6.604 1.00 69.62 84 PRO A O 1
ATOM 664 N N . MET A 1 85 ? 9.842 23.448 -8.758 1.00 65.94 85 MET A N 1
ATOM 665 C CA . MET A 1 85 ? 8.523 23.062 -9.265 1.00 65.94 85 MET A CA 1
ATOM 666 C C . MET A 1 85 ? 8.192 21.596 -8.943 1.00 65.94 85 MET A C 1
ATOM 668 O O . MET A 1 85 ? 7.017 21.251 -8.839 1.00 65.94 85 MET A O 1
ATOM 672 N N . TRP A 1 86 ? 9.203 20.741 -8.764 1.00 69.06 86 TRP A N 1
ATOM 673 C CA . TRP A 1 86 ? 9.026 19.331 -8.431 1.00 69.06 86 TRP A CA 1
ATOM 674 C C . TRP A 1 86 ? 8.738 19.079 -6.958 1.00 69.06 86 TRP A C 1
ATOM 676 O O . TRP A 1 86 ? 8.170 18.033 -6.675 1.00 69.06 86 TRP A O 1
ATOM 686 N N . ASP A 1 87 ? 9.061 19.990 -6.037 1.00 66.75 87 ASP A N 1
ATOM 687 C CA . ASP A 1 87 ? 9.000 19.705 -4.595 1.00 66.75 87 ASP A CA 1
ATOM 688 C C . ASP A 1 87 ? 7.591 19.259 -4.153 1.00 66.75 87 ASP A C 1
ATOM 690 O O . ASP A 1 87 ? 7.433 18.201 -3.544 1.00 66.75 87 ASP A O 1
ATOM 694 N N . GLY A 1 88 ? 6.540 19.985 -4.557 1.00 71.50 88 GLY A N 1
ATOM 695 C CA . GLY A 1 88 ? 5.152 19.618 -4.227 1.00 71.50 88 GLY A CA 1
ATOM 696 C C . GLY A 1 88 ? 4.643 18.358 -4.945 1.00 71.50 88 GLY A C 1
ATOM 697 O O . GLY A 1 88 ? 3.876 17.572 -4.384 1.00 71.50 88 GLY A O 1
ATOM 698 N N . TRP A 1 89 ? 5.098 18.121 -6.178 1.00 78.12 89 TRP A N 1
ATOM 699 C CA . TRP A 1 89 ? 4.757 16.908 -6.930 1.00 78.12 89 TRP A CA 1
ATOM 700 C C . TRP A 1 89 ? 5.472 15.679 -6.373 1.00 78.12 89 TRP A C 1
ATOM 702 O O . TRP A 1 89 ? 4.898 14.596 -6.331 1.00 78.12 89 TRP A O 1
ATOM 712 N N . TYR A 1 90 ? 6.706 15.847 -5.907 1.00 82.00 90 TYR A N 1
ATOM 713 C CA . TYR A 1 90 ? 7.532 14.783 -5.363 1.00 82.00 90 TYR A CA 1
ATOM 714 C C . TYR A 1 90 ? 6.939 14.220 -4.075 1.00 82.00 90 TYR A C 1
ATOM 716 O O . TYR A 1 90 ? 6.816 13.004 -3.946 1.00 82.00 90 TYR A O 1
ATOM 724 N N . GLU A 1 91 ? 6.513 15.093 -3.158 1.00 85.31 91 GLU A N 1
ATOM 725 C CA . GLU A 1 91 ? 5.813 14.685 -1.936 1.00 85.31 91 GLU A CA 1
ATOM 726 C C . GLU A 1 91 ? 4.508 13.954 -2.254 1.00 85.31 91 GLU A C 1
ATOM 728 O O . GLU A 1 91 ? 4.240 12.902 -1.684 1.00 85.31 91 GLU A O 1
ATOM 733 N N . THR A 1 92 ? 3.737 14.456 -3.221 1.00 87.12 92 THR A N 1
ATOM 734 C CA . THR A 1 92 ? 2.481 13.822 -3.650 1.00 87.12 92 THR A CA 1
ATOM 735 C C . THR A 1 92 ? 2.719 12.424 -4.232 1.00 87.12 92 THR A C 1
ATOM 737 O O . THR A 1 92 ? 1.992 11.481 -3.920 1.00 87.12 92 THR A O 1
ATOM 740 N N . ILE A 1 93 ? 3.767 12.252 -5.046 1.00 88.81 93 ILE A N 1
ATOM 741 C CA . ILE A 1 93 ? 4.141 10.941 -5.595 1.00 88.81 93 ILE A CA 1
ATOM 742 C C . ILE A 1 93 ? 4.631 10.007 -4.478 1.00 88.81 93 ILE A C 1
ATOM 744 O O . ILE A 1 93 ? 4.280 8.826 -4.468 1.00 88.81 93 ILE A O 1
ATOM 748 N N . ALA A 1 94 ? 5.417 10.515 -3.525 1.00 91.44 94 ALA A N 1
ATOM 749 C CA . ALA A 1 94 ? 5.883 9.732 -2.384 1.00 91.44 94 ALA A CA 1
ATOM 750 C C . ALA A 1 94 ? 4.713 9.256 -1.506 1.00 91.44 94 ALA A C 1
ATOM 752 O O . ALA A 1 94 ? 4.655 8.074 -1.165 1.00 91.44 94 ALA A O 1
ATOM 753 N N . ASP A 1 95 ? 3.756 10.140 -1.213 1.00 93.69 95 ASP A N 1
ATOM 754 C CA . ASP A 1 95 ? 2.518 9.833 -0.492 1.00 93.69 95 ASP A CA 1
ATOM 755 C C . ASP A 1 95 ? 1.723 8.720 -1.205 1.00 93.69 95 ASP A C 1
ATOM 757 O O . ASP A 1 95 ? 1.300 7.748 -0.570 1.00 93.69 95 ASP A O 1
ATOM 761 N N . GLY A 1 96 ? 1.607 8.792 -2.537 1.00 93.88 96 GLY A N 1
ATOM 762 C CA . GLY A 1 96 ? 0.997 7.740 -3.356 1.00 93.88 96 GLY A CA 1
ATOM 763 C C . GLY A 1 96 ? 1.710 6.389 -3.226 1.00 93.88 96 GLY A C 1
ATOM 764 O O . GLY A 1 96 ? 1.065 5.362 -3.005 1.00 93.88 96 GLY A O 1
ATOM 765 N N . TRP A 1 97 ? 3.046 6.370 -3.273 1.00 95.81 97 TRP A N 1
ATOM 766 C CA . TRP A 1 97 ? 3.816 5.137 -3.069 1.00 95.81 97 TRP A CA 1
ATOM 767 C C . TRP A 1 97 ? 3.662 4.558 -1.660 1.00 95.81 97 TRP A C 1
ATOM 769 O O . TRP A 1 97 ? 3.596 3.337 -1.516 1.00 95.81 97 TRP A O 1
ATOM 779 N N . VAL A 1 98 ? 3.559 5.399 -0.626 1.00 96.94 98 VAL A N 1
ATOM 780 C CA . VAL A 1 98 ? 3.253 4.949 0.742 1.00 96.94 98 VAL A CA 1
ATOM 781 C C . VAL A 1 98 ? 1.877 4.295 0.798 1.00 96.94 98 VAL A C 1
ATOM 783 O O . VAL A 1 98 ? 1.755 3.195 1.342 1.00 96.94 98 VAL A O 1
ATOM 786 N N . ALA A 1 99 ? 0.853 4.929 0.219 1.00 96.88 99 ALA A N 1
ATOM 787 C CA . ALA A 1 99 ? -0.494 4.369 0.170 1.00 96.88 99 ALA A CA 1
ATOM 788 C C . ALA A 1 99 ? -0.504 3.004 -0.539 1.00 96.88 99 ALA A C 1
ATOM 790 O O . ALA A 1 99 ? -0.976 2.019 0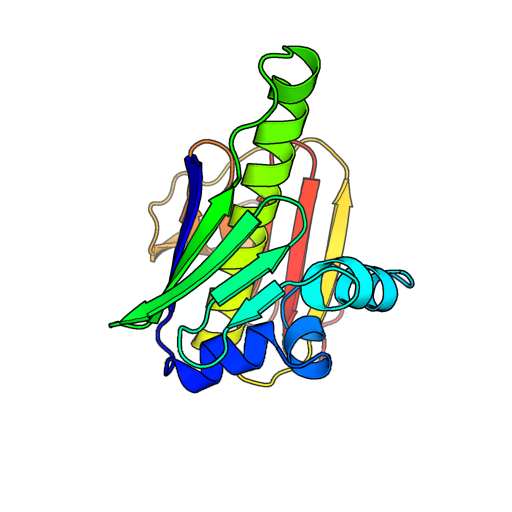.031 1.00 96.88 99 ALA A O 1
ATOM 791 N N . PHE A 1 100 ? 0.119 2.910 -1.716 1.00 97.12 100 PHE A N 1
ATOM 792 C CA . PHE A 1 100 ? 0.233 1.669 -2.482 1.00 97.12 100 PHE A CA 1
ATOM 793 C C . PHE A 1 100 ? 0.994 0.567 -1.738 1.00 97.12 100 PHE A C 1
ATOM 795 O O . PHE A 1 100 ? 0.537 -0.577 -1.717 1.00 97.12 100 PHE A O 1
ATOM 802 N N . ALA A 1 101 ? 2.103 0.889 -1.067 1.00 97.94 101 ALA A N 1
ATOM 803 C CA . ALA A 1 101 ? 2.843 -0.076 -0.253 1.00 97.94 101 ALA A CA 1
ATOM 804 C C . ALA A 1 101 ? 1.976 -0.647 0.884 1.00 97.94 101 ALA A C 1
ATOM 806 O O . ALA A 1 101 ? 1.993 -1.852 1.148 1.00 97.94 101 ALA A O 1
ATOM 807 N N . GLN A 1 102 ? 1.182 0.204 1.538 1.00 98.31 102 GLN A N 1
ATOM 808 C CA . GLN A 1 102 ? 0.296 -0.211 2.627 1.00 98.31 102 GLN A CA 1
ATOM 809 C C . GLN A 1 102 ? -0.930 -0.979 2.128 1.00 98.31 102 GLN A C 1
ATOM 811 O O . GLN A 1 102 ? -1.354 -1.918 2.801 1.00 98.31 102 GLN A O 1
ATOM 816 N N . GLN A 1 103 ? -1.470 -0.637 0.955 1.00 98.25 103 GLN A N 1
ATOM 817 C CA . GLN A 1 103 ? -2.544 -1.393 0.307 1.00 98.25 103 GLN A CA 1
ATOM 818 C C . GLN A 1 103 ? -2.073 -2.787 -0.122 1.00 98.25 103 GLN A C 1
ATOM 820 O O . GLN A 1 103 ? -2.773 -3.759 0.154 1.00 98.25 103 GLN A O 1
ATOM 825 N N . LEU A 1 104 ? -0.877 -2.907 -0.715 1.00 98.44 104 LEU A N 1
ATOM 826 C CA . LEU A 1 104 ? -0.252 -4.196 -1.035 1.00 98.44 104 LEU A CA 1
ATOM 827 C C . LEU A 1 104 ? -0.109 -5.059 0.222 1.00 98.44 104 LEU A C 1
ATOM 829 O O . LEU A 1 104 ? -0.535 -6.214 0.241 1.00 98.44 104 LEU A O 1
ATOM 833 N N . ARG A 1 105 ? 0.465 -4.488 1.289 1.00 98.50 105 ARG A N 1
ATOM 834 C CA . ARG A 1 105 ? 0.625 -5.189 2.566 1.00 98.50 105 ARG A CA 1
ATOM 835 C C . ARG A 1 105 ? -0.721 -5.646 3.123 1.00 98.50 105 ARG A C 1
ATOM 837 O O . ARG A 1 105 ? -0.853 -6.795 3.528 1.00 98.50 105 ARG A O 1
ATOM 844 N N . PHE A 1 106 ? -1.715 -4.763 3.120 1.00 98.31 106 PHE A N 1
ATOM 845 C CA . PHE A 1 106 ? -3.046 -5.066 3.631 1.00 98.31 106 PHE A CA 1
ATOM 846 C C . PHE A 1 106 ? -3.716 -6.200 2.848 1.00 98.31 106 PHE A C 1
ATOM 848 O O . PHE A 1 106 ? -4.176 -7.163 3.455 1.00 98.31 106 PHE A O 1
ATOM 855 N N . ALA A 1 107 ? -3.699 -6.134 1.514 1.00 97.88 107 ALA A N 1
ATOM 856 C CA . ALA A 1 107 ? -4.263 -7.171 0.653 1.00 97.88 107 ALA A CA 1
ATOM 857 C C . ALA A 1 107 ? -3.628 -8.542 0.922 1.00 97.88 107 ALA A C 1
ATOM 859 O O . ALA A 1 107 ? -4.328 -9.536 1.087 1.00 97.88 107 ALA A O 1
ATOM 860 N N . LEU A 1 108 ? -2.297 -8.602 1.017 1.00 98.00 108 LEU A N 1
ATOM 861 C CA . LEU A 1 108 ? -1.583 -9.867 1.188 1.00 98.00 108 LEU A CA 1
ATOM 862 C C . LEU A 1 108 ? -1.681 -10.448 2.604 1.00 98.00 108 LEU A C 1
ATOM 864 O O . LEU A 1 108 ? -1.689 -11.669 2.746 1.00 98.00 108 LEU A O 1
ATOM 868 N N . GLU A 1 109 ? -1.739 -9.607 3.640 1.00 97.69 109 GLU A N 1
ATOM 869 C CA . GLU A 1 109 ? -1.794 -10.063 5.037 1.00 97.69 109 GLU A CA 1
ATOM 870 C C . GLU A 1 109 ? -3.218 -10.352 5.527 1.00 97.69 109 GLU A C 1
ATOM 872 O O . GLU A 1 109 ? -3.404 -11.207 6.396 1.00 97.69 109 GLU A O 1
ATOM 877 N N . ARG A 1 110 ? -4.219 -9.622 5.022 1.00 96.56 110 ARG A N 1
ATOM 878 C CA . ARG A 1 110 ? -5.594 -9.668 5.544 1.00 96.56 110 ARG A CA 1
ATOM 879 C C . ARG A 1 110 ? -6.568 -10.363 4.604 1.00 96.56 110 ARG A C 1
ATOM 881 O O . ARG A 1 110 ? -7.401 -11.117 5.093 1.00 96.56 110 ARG A O 1
ATOM 888 N N . HIS A 1 111 ? -6.412 -10.164 3.294 1.00 96.25 111 HIS A N 1
ATOM 889 C CA . HIS A 1 111 ? -7.395 -10.561 2.275 1.00 96.25 111 HIS A CA 1
ATOM 890 C C . HIS A 1 111 ? -6.751 -11.280 1.075 1.00 96.25 111 HIS A C 1
ATOM 892 O O . HIS A 1 111 ? -6.925 -10.871 -0.079 1.00 96.25 111 HIS A O 1
ATOM 898 N N . PRO A 1 112 ? -5.940 -12.333 1.304 1.00 95.25 112 PRO A N 1
ATOM 899 C CA . PRO A 1 112 ? -5.129 -12.930 0.253 1.00 95.25 112 PRO A CA 1
ATOM 900 C C . PRO A 1 112 ? -5.991 -13.549 -0.855 1.00 95.25 112 PRO A C 1
ATOM 902 O O . PRO A 1 112 ? -6.670 -14.554 -0.655 1.00 95.25 112 PRO A O 1
ATOM 905 N N . GLY A 1 113 ? -5.881 -12.987 -2.060 1.00 93.56 113 GLY A N 1
ATOM 906 C CA . GLY A 1 113 ? -6.566 -13.480 -3.256 1.00 93.56 113 GLY A CA 1
ATOM 907 C C . GLY A 1 113 ? -8.028 -13.047 -3.381 1.00 93.56 113 GLY A C 1
ATOM 908 O O . GLY A 1 113 ? -8.688 -13.474 -4.328 1.00 93.56 113 GLY A O 1
ATOM 909 N N . GLU A 1 114 ? -8.521 -12.213 -2.466 1.00 95.12 114 GLU A N 1
ATOM 910 C CA . GLU A 1 114 ? -9.866 -11.651 -2.545 1.00 95.12 114 GLU A CA 1
ATOM 911 C C . GLU A 1 114 ? -9.915 -10.467 -3.512 1.00 95.12 114 GLU A C 1
ATOM 913 O O . GLU A 1 114 ? -8.976 -9.673 -3.616 1.00 95.12 114 GLU A O 1
ATOM 918 N N . ASP A 1 115 ? -11.036 -10.345 -4.218 1.00 93.19 115 ASP A N 1
ATOM 919 C CA . ASP A 1 115 ? -11.324 -9.157 -5.012 1.00 93.19 115 ASP A CA 1
ATOM 920 C C . ASP A 1 115 ? -11.758 -8.006 -4.099 1.00 93.19 115 ASP A C 1
ATOM 922 O O . ASP A 1 115 ? -12.156 -8.209 -2.949 1.00 93.19 115 ASP A O 1
ATOM 926 N N . ARG A 1 116 ? -11.689 -6.780 -4.621 1.00 94.00 116 ARG A N 1
ATOM 927 C CA . ARG A 1 116 ? -11.959 -5.570 -3.845 1.00 94.00 116 ARG A CA 1
ATOM 928 C C . ARG A 1 116 ? -12.864 -4.584 -4.560 1.00 94.00 116 ARG A C 1
ATOM 930 O O . ARG A 1 116 ? -12.917 -4.528 -5.786 1.00 94.00 116 ARG A O 1
ATOM 937 N N . THR A 1 117 ? -13.505 -3.744 -3.761 1.00 92.81 117 THR A N 1
ATOM 938 C CA . THR A 1 117 ? -14.161 -2.509 -4.189 1.00 92.81 117 THR A CA 1
ATOM 939 C C . THR A 1 117 ? -13.402 -1.335 -3.585 1.00 92.81 117 THR A C 1
ATOM 941 O O . THR A 1 117 ? -13.214 -1.297 -2.368 1.00 92.81 117 THR A O 1
ATOM 944 N N . THR A 1 118 ? -12.978 -0.378 -4.414 1.00 93.94 118 THR A N 1
ATOM 945 C CA . THR A 1 118 ? -12.227 0.795 -3.949 1.00 93.94 118 THR A CA 1
ATOM 946 C C . THR A 1 118 ? -12.868 2.093 -4.417 1.00 93.94 118 THR A C 1
ATOM 948 O O . THR A 1 118 ? -13.062 2.281 -5.613 1.00 93.94 118 THR A O 1
ATOM 951 N N . VAL A 1 119 ? -13.138 3.008 -3.488 1.00 93.75 119 VAL A N 1
ATOM 952 C CA . VAL A 1 119 ? -13.673 4.348 -3.755 1.00 93.75 119 VAL A CA 1
ATOM 953 C C . VAL A 1 119 ? -12.593 5.389 -3.478 1.00 93.75 119 VAL A C 1
ATOM 955 O O . VAL A 1 119 ? -11.934 5.342 -2.439 1.00 93.75 119 VAL A O 1
ATOM 958 N N . TYR A 1 120 ? -12.434 6.331 -4.406 1.00 93.88 120 TYR A N 1
ATOM 959 C CA . TYR A 1 120 ? -11.596 7.515 -4.244 1.00 93.88 120 TYR A CA 1
ATOM 960 C C . TYR A 1 120 ? -12.475 8.725 -3.932 1.00 93.88 120 TYR A C 1
ATOM 962 O O . TYR A 1 120 ? -13.474 8.962 -4.613 1.00 93.88 120 TYR A O 1
ATOM 970 N N . LEU A 1 121 ? -12.100 9.483 -2.907 1.00 93.56 121 LEU A N 1
ATOM 971 C CA . LEU A 1 121 ? -12.749 10.730 -2.525 1.00 93.56 121 LEU A CA 1
ATOM 972 C C . LEU A 1 121 ? -11.726 11.857 -2.617 1.00 93.56 121 LEU A C 1
ATOM 974 O O . LEU A 1 121 ? -10.703 11.825 -1.936 1.00 93.56 121 LEU A O 1
ATOM 978 N N . GLU A 1 122 ? -12.016 12.855 -3.443 1.00 93.81 122 GLU A N 1
ATOM 979 C CA . GLU A 1 122 ? -11.209 14.067 -3.549 1.00 93.81 122 GLU A CA 1
ATOM 980 C C . GLU A 1 122 ? -11.607 15.072 -2.462 1.00 93.81 122 GLU A C 1
ATOM 982 O O . GLU A 1 122 ? -12.792 15.244 -2.159 1.00 93.81 122 GLU A O 1
ATOM 987 N N . GLY A 1 123 ? -10.620 15.760 -1.892 1.00 92.00 123 GLY A N 1
ATOM 988 C CA . GLY A 1 123 ? -10.822 16.857 -0.954 1.00 92.00 123 GLY A CA 1
ATOM 989 C C . GLY A 1 123 ? -9.996 16.720 0.324 1.00 92.00 123 GLY A C 1
ATOM 990 O O . GLY A 1 123 ? -9.516 15.630 0.648 1.00 92.00 123 GLY A O 1
ATOM 991 N N . PRO A 1 124 ? -9.848 17.823 1.075 1.00 90.25 124 PRO A N 1
ATOM 992 C CA . PRO A 1 124 ? -8.996 17.866 2.254 1.00 90.25 124 PRO A CA 1
ATOM 993 C C . PRO A 1 124 ? -9.466 16.874 3.320 1.00 90.25 124 PRO A C 1
ATOM 995 O O . PRO A 1 124 ? -10.661 16.797 3.618 1.00 90.25 124 PRO A O 1
ATOM 998 N N . GLN A 1 125 ? -8.524 16.141 3.914 1.00 89.00 125 GLN A N 1
ATOM 999 C CA . GLN A 1 125 ? -8.808 15.179 4.979 1.00 89.00 125 GLN A CA 1
ATOM 1000 C C . GLN A 1 125 ? -8.239 15.641 6.319 1.00 89.00 125 GLN A C 1
ATOM 1002 O O . GLN A 1 125 ? -7.073 16.020 6.428 1.00 89.00 125 GLN A O 1
ATOM 1007 N N . GLU A 1 126 ? -9.045 15.540 7.377 1.00 81.69 126 GLU A N 1
ATOM 1008 C CA . GLU A 1 126 ? -8.589 15.777 8.746 1.00 81.69 126 GLU A CA 1
ATOM 1009 C C . GLU A 1 126 ? -8.268 14.456 9.455 1.00 81.69 126 GLU A C 1
ATOM 1011 O O . GLU A 1 126 ? -9.103 13.554 9.568 1.00 81.69 126 GLU A O 1
ATOM 1016 N N . GLN A 1 127 ? -7.058 14.345 10.007 1.00 81.62 127 GLN A N 1
ATOM 1017 C CA . GLN A 1 127 ? -6.675 13.199 10.830 1.00 81.62 127 GLN A CA 1
ATOM 1018 C C . GLN A 1 127 ? -7.196 13.360 12.268 1.00 81.62 127 GLN A C 1
ATOM 1020 O O . GLN A 1 127 ? -6.481 13.804 13.163 1.00 81.62 127 GLN A O 1
ATOM 1025 N N . ALA A 1 128 ? -8.448 12.968 12.509 1.00 82.19 128 ALA A N 1
ATOM 1026 C CA . ALA A 1 128 ? -9.078 13.079 13.831 1.00 82.19 128 ALA A CA 1
ATOM 1027 C C . ALA A 1 128 ? -8.710 11.945 14.818 1.00 82.19 128 ALA A C 1
ATOM 1029 O O . ALA A 1 128 ? -9.002 12.036 16.011 1.00 82.19 128 ALA A O 1
ATOM 1030 N N . VAL A 1 129 ? -8.095 10.853 14.347 1.00 91.12 129 VAL A N 1
ATOM 1031 C CA . VAL A 1 129 ? -7.711 9.711 15.196 1.00 91.12 129 VAL A CA 1
ATOM 1032 C C . VAL A 1 129 ? -6.328 9.945 15.794 1.00 91.12 129 VAL A C 1
ATOM 1034 O O . VAL A 1 129 ? -5.360 10.119 15.056 1.00 91.12 129 VAL A O 1
ATOM 1037 N N . THR A 1 130 ? -6.214 9.862 17.121 1.00 91.62 130 THR A N 1
ATOM 1038 C CA . THR A 1 130 ? -4.951 10.020 17.871 1.00 91.62 130 THR A CA 1
ATOM 1039 C C . THR A 1 130 ? -4.364 8.708 18.397 1.00 91.62 130 THR A C 1
ATOM 1041 O O . THR A 1 130 ? -3.247 8.713 18.908 1.00 91.62 130 THR A O 1
ATOM 1044 N N . ALA A 1 131 ? -5.087 7.591 18.263 1.00 95.44 131 ALA A N 1
ATOM 1045 C CA . ALA A 1 131 ? -4.623 6.268 18.680 1.00 95.44 131 ALA A CA 1
ATOM 1046 C C . ALA A 1 131 ? -3.313 5.869 17.972 1.00 95.44 131 ALA A C 1
ATOM 1048 O O . ALA A 1 131 ? -3.052 6.282 16.827 1.00 95.44 131 ALA A O 1
ATOM 1049 N N . ALA A 1 132 ? -2.493 5.072 18.662 1.00 96.56 132 ALA A N 1
ATOM 1050 C CA . ALA A 1 132 ? -1.237 4.565 18.122 1.00 96.56 132 ALA A CA 1
ATOM 1051 C C . ALA A 1 132 ? -1.470 3.418 17.124 1.00 96.56 132 ALA A C 1
ATOM 1053 O O . ALA A 1 132 ? -2.524 2.785 17.108 1.00 96.56 132 ALA A O 1
ATOM 1054 N N . VAL A 1 133 ? -0.470 3.137 16.282 1.00 97.38 133 VAL A N 1
ATOM 1055 C CA . VAL A 1 133 ? -0.508 2.005 15.340 1.00 97.38 133 VAL A CA 1
ATOM 1056 C C . VAL A 1 133 ? -0.730 0.696 16.104 1.00 97.38 133 VAL A C 1
ATOM 1058 O O . VAL A 1 133 ? -0.048 0.429 17.091 1.00 97.38 133 VAL A O 1
ATOM 1061 N N . GLY A 1 134 ? -1.685 -0.114 15.646 1.00 97.38 134 GLY A N 1
ATOM 1062 C CA . GLY A 1 134 ? -2.108 -1.357 16.297 1.00 97.38 134 GLY A CA 1
ATOM 1063 C C . GLY A 1 134 ? -3.151 -1.183 17.408 1.00 97.38 134 GLY A C 1
ATOM 1064 O O . GLY A 1 134 ? -3.716 -2.177 17.861 1.00 97.38 134 GLY A O 1
ATOM 1065 N N . GLU A 1 135 ? -3.455 0.046 17.833 1.00 98.12 135 GLU A N 1
ATOM 1066 C CA . GLU A 1 135 ? -4.522 0.308 18.799 1.00 98.12 135 GLU A CA 1
ATOM 1067 C C . GLU A 1 135 ? -5.881 0.478 18.118 1.00 98.12 135 GLU A C 1
ATOM 1069 O O . GLU A 1 135 ? -5.992 0.913 16.966 1.00 98.12 135 GLU A O 1
ATOM 1074 N N . ARG A 1 136 ? -6.942 0.163 18.871 1.00 97.88 136 ARG A N 1
ATOM 1075 C CA . ARG A 1 136 ? -8.311 0.392 18.414 1.00 97.88 136 ARG A CA 1
ATOM 1076 C C . ARG A 1 136 ? -8.674 1.868 18.468 1.00 97.88 136 ARG A C 1
ATOM 1078 O O . ARG A 1 136 ? -8.286 2.579 19.393 1.00 97.88 136 ARG A O 1
ATOM 1085 N N . TYR A 1 137 ? -9.518 2.290 17.537 1.00 96.56 137 TYR A N 1
ATOM 1086 C CA . TYR A 1 137 ? -10.121 3.617 17.535 1.00 96.56 137 TYR A CA 1
ATOM 1087 C C . TYR A 1 137 ? -11.650 3.539 17.434 1.00 96.56 137 TYR A C 1
ATOM 1089 O O . TYR A 1 137 ? -12.227 2.519 17.050 1.00 96.56 137 TYR A O 1
ATOM 1097 N N . GLY A 1 138 ? -12.301 4.650 17.777 1.00 94.88 138 GLY A N 1
ATOM 1098 C CA . GLY A 1 138 ? -13.708 4.897 17.483 1.00 94.88 138 GLY A CA 1
ATOM 1099 C C . GLY A 1 138 ? -13.928 6.388 17.249 1.00 94.88 138 GLY A C 1
ATOM 1100 O O . GLY A 1 138 ? -13.654 7.187 18.141 1.00 94.88 138 GLY A O 1
ATOM 1101 N N . THR A 1 139 ? -14.377 6.776 16.055 1.00 90.94 139 THR A N 1
ATOM 1102 C CA . THR A 1 139 ? -14.669 8.179 15.707 1.00 90.94 139 THR A CA 1
ATOM 1103 C C . THR A 1 139 ? -15.641 8.257 14.534 1.00 90.94 139 THR A C 1
ATOM 1105 O O . THR A 1 139 ? -15.642 7.370 13.688 1.00 90.94 139 THR A O 1
ATOM 1108 N N . ALA A 1 140 ? -16.476 9.300 14.484 1.00 86.38 140 ALA A N 1
ATOM 1109 C CA . ALA A 1 140 ? -17.429 9.542 13.390 1.00 86.38 140 ALA A CA 1
ATOM 1110 C C . ALA A 1 140 ? -18.294 8.317 12.999 1.00 86.38 140 ALA A C 1
ATOM 1112 O O . ALA A 1 140 ? -18.644 8.137 11.839 1.00 86.38 140 ALA A O 1
ATOM 1113 N N . GLY A 1 141 ? -18.626 7.452 13.966 1.00 89.06 141 GLY A N 1
ATOM 1114 C CA . GLY A 1 141 ? -19.396 6.225 13.726 1.00 89.06 141 GLY A CA 1
ATOM 1115 C C . GLY A 1 141 ? -18.598 5.045 13.155 1.00 89.06 141 GLY A C 1
ATOM 1116 O O . GLY A 1 141 ? -19.172 3.976 12.977 1.00 89.06 141 GLY A O 1
ATOM 1117 N N . LEU A 1 142 ? -17.292 5.201 12.920 1.00 92.81 142 LEU A N 1
ATOM 1118 C CA . LEU A 1 142 ? -16.388 4.140 12.476 1.00 92.81 142 LEU A CA 1
ATOM 1119 C C . LEU A 1 142 ? -15.575 3.579 13.645 1.00 92.81 142 LEU A C 1
ATOM 1121 O O . LEU A 1 142 ? -15.150 4.320 14.539 1.00 92.81 142 LEU A O 1
ATOM 1125 N N . THR A 1 143 ? -15.312 2.275 13.602 1.00 96.81 143 THR A N 1
ATOM 1126 C CA . THR A 1 143 ? -14.387 1.576 14.501 1.00 96.81 143 THR A CA 1
ATOM 1127 C C . THR A 1 143 ? -13.446 0.686 13.709 1.00 96.81 143 THR A C 1
ATOM 1129 O O . THR A 1 143 ? -13.781 0.223 12.619 1.00 96.81 143 THR A O 1
ATOM 1132 N N . GLY A 1 144 ? -12.283 0.438 14.294 1.00 97.12 144 GLY A N 1
ATOM 1133 C CA . GLY A 1 144 ? -11.308 -0.508 13.781 1.00 97.12 144 GLY A CA 1
ATOM 1134 C C . GLY A 1 144 ? -9.968 -0.304 14.464 1.00 97.12 144 GLY A C 1
ATOM 1135 O O . GLY A 1 144 ? -9.922 0.073 15.641 1.00 97.12 144 GLY A O 1
ATOM 1136 N N . THR A 1 145 ? -8.883 -0.543 13.735 1.00 98.12 145 THR A N 1
ATOM 1137 C CA . THR A 1 145 ? -7.508 -0.465 14.241 1.00 98.12 145 THR A CA 1
ATOM 1138 C C . THR A 1 145 ? -6.679 0.484 13.387 1.00 98.12 145 THR A C 1
ATOM 1140 O O . THR A 1 145 ? -6.849 0.552 12.172 1.00 98.12 145 THR A O 1
ATOM 1143 N N . VAL A 1 146 ? -5.756 1.222 14.001 1.00 98.31 146 VAL A N 1
ATOM 1144 C CA . VAL A 1 146 ? -4.802 2.038 13.240 1.00 98.31 146 VAL A CA 1
ATOM 1145 C C . VAL A 1 146 ? -3.810 1.114 12.527 1.00 98.31 146 VAL A C 1
ATOM 1147 O O . VAL A 1 146 ? -2.999 0.453 13.175 1.00 98.31 146 VAL A O 1
ATOM 1150 N N . TRP A 1 147 ? -3.876 1.066 11.195 1.00 98.00 147 TRP A N 1
ATOM 1151 C CA . TRP A 1 147 ? -3.068 0.182 10.347 1.00 98.00 147 TRP A CA 1
ATOM 1152 C C . TRP A 1 147 ? -1.648 0.715 10.141 1.00 98.00 147 TRP A C 1
ATOM 1154 O O . TRP A 1 147 ? -0.667 -0.008 10.318 1.00 98.00 147 TRP A O 1
ATOM 1164 N N . PHE A 1 148 ? -1.533 2.000 9.810 1.00 97.94 148 PHE A N 1
ATOM 1165 C CA . PHE A 1 148 ? -0.258 2.703 9.715 1.00 97.94 148 PHE A CA 1
ATOM 1166 C C . PHE A 1 148 ? -0.452 4.197 9.956 1.00 97.94 148 PHE A C 1
ATOM 1168 O O . PHE A 1 148 ? -1.561 4.723 9.863 1.00 97.94 148 PHE A O 1
ATOM 1175 N N . ARG A 1 149 ? 0.651 4.885 10.242 1.00 96.19 149 ARG A N 1
ATOM 1176 C CA . ARG A 1 149 ? 0.684 6.337 10.380 1.0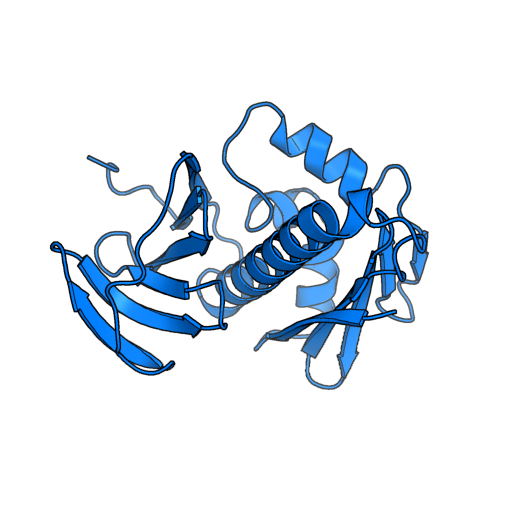0 96.19 149 ARG A CA 1
ATOM 1177 C C . ARG A 1 149 ? 2.019 6.874 9.882 1.00 96.19 149 ARG A C 1
ATOM 1179 O O . ARG A 1 149 ? 3.064 6.330 10.233 1.00 96.19 149 ARG A O 1
ATOM 1186 N N . THR A 1 150 ? 1.968 7.948 9.108 1.00 94.25 150 THR A N 1
ATOM 1187 C CA . THR A 1 150 ? 3.109 8.822 8.816 1.00 94.25 150 THR A CA 1
ATOM 1188 C C . THR A 1 150 ? 2.779 10.237 9.296 1.00 94.25 150 THR A C 1
ATOM 1190 O O . THR A 1 150 ? 1.736 10.461 9.909 1.00 94.25 150 THR A O 1
ATOM 1193 N N . GLU A 1 151 ? 3.661 11.203 9.046 1.00 91.50 151 GLU A N 1
ATOM 1194 C CA . GLU A 1 151 ? 3.359 12.615 9.307 1.00 91.50 151 GLU A CA 1
ATOM 1195 C C . GLU A 1 151 ? 2.151 13.110 8.492 1.00 91.50 151 GLU A C 1
ATOM 1197 O O . GLU A 1 151 ? 1.362 13.915 8.978 1.00 91.50 151 GLU A O 1
ATOM 1202 N N . ARG A 1 152 ? 1.978 12.586 7.271 1.00 92.69 152 ARG A N 1
ATOM 1203 C CA . ARG A 1 152 ? 0.995 13.073 6.291 1.00 92.69 152 ARG A CA 1
ATOM 1204 C C . ARG A 1 152 ? -0.168 12.117 6.057 1.00 92.69 152 ARG A C 1
ATOM 1206 O O . ARG A 1 152 ? -1.256 12.564 5.705 1.00 92.69 152 ARG A O 1
ATOM 1213 N N . LEU A 1 153 ? 0.045 10.816 6.260 1.00 95.94 153 LEU A N 1
ATOM 1214 C CA . LEU A 1 153 ? -0.927 9.771 5.955 1.00 95.94 153 LEU A CA 1
ATOM 1215 C C . LEU A 1 153 ? -1.370 9.019 7.205 1.00 95.94 153 LEU A C 1
ATOM 1217 O O . LEU A 1 153 ? -0.585 8.745 8.117 1.00 95.94 153 LEU A O 1
ATOM 1221 N N . LEU A 1 154 ? -2.627 8.590 7.183 1.00 97.44 154 LEU A N 1
ATOM 1222 C CA . LEU A 1 154 ? -3.214 7.733 8.203 1.00 97.44 154 LEU A CA 1
ATOM 1223 C C . LEU A 1 154 ? -3.982 6.590 7.542 1.00 97.44 154 LEU A C 1
ATOM 1225 O O . LEU A 1 154 ? -4.891 6.826 6.751 1.00 97.44 154 LEU A O 1
ATOM 1229 N N . GLY A 1 155 ? -3.636 5.355 7.899 1.00 97.62 155 GLY A N 1
ATOM 1230 C CA . GLY A 1 155 ? -4.378 4.161 7.510 1.00 97.62 155 GLY A CA 1
ATOM 1231 C C . GLY A 1 155 ? -5.168 3.594 8.676 1.00 97.62 155 GLY A C 1
ATOM 1232 O O . GLY A 1 155 ? -4.609 3.359 9.749 1.00 97.62 155 GLY A O 1
ATOM 1233 N N . LEU A 1 156 ? -6.447 3.322 8.456 1.00 97.94 156 LEU A N 1
ATOM 1234 C CA . LEU A 1 156 ? -7.370 2.766 9.438 1.00 97.94 156 LEU A CA 1
ATOM 1235 C C . LEU A 1 156 ? -8.039 1.527 8.852 1.00 97.94 156 LEU A C 1
ATOM 1237 O O . LEU A 1 156 ? -8.573 1.587 7.745 1.00 97.94 156 LEU A O 1
ATOM 1241 N N . THR A 1 157 ? -8.047 0.422 9.591 1.00 97.94 157 THR A N 1
ATOM 1242 C CA . THR A 1 157 ? -8.984 -0.659 9.278 1.00 97.94 157 THR A CA 1
ATOM 1243 C C . THR A 1 157 ? -10.389 -0.243 9.704 1.00 97.94 157 THR A C 1
ATOM 1245 O O . THR A 1 157 ? -10.533 0.513 10.664 1.00 97.94 157 THR A O 1
ATOM 1248 N N . VAL A 1 158 ? -11.421 -0.715 9.009 1.00 96.69 158 VAL A N 1
ATOM 1249 C CA . VAL A 1 158 ? -12.818 -0.363 9.291 1.00 96.69 158 VAL A CA 1
ATOM 1250 C C . VAL A 1 158 ? -13.655 -1.632 9.417 1.00 96.69 158 VAL A C 1
ATOM 1252 O O . VAL A 1 158 ? -13.901 -2.334 8.433 1.00 96.69 158 VAL A O 1
ATOM 1255 N N . ASP A 1 159 ? -14.117 -1.912 10.637 1.00 95.38 159 ASP A N 1
ATOM 1256 C CA . ASP A 1 159 ? -14.806 -3.163 10.982 1.00 95.38 159 ASP A CA 1
ATOM 1257 C C . ASP A 1 159 ? -16.116 -3.329 10.196 1.00 95.38 159 ASP A C 1
ATOM 1259 O O . ASP A 1 159 ? -16.418 -4.407 9.682 1.00 95.38 159 ASP A O 1
ATOM 1263 N N . SER A 1 160 ? -16.890 -2.246 10.065 1.00 93.12 160 SER A N 1
ATOM 1264 C CA . SER A 1 160 ? -18.190 -2.238 9.380 1.00 93.12 160 SER A CA 1
ATOM 1265 C C . SER A 1 160 ? -18.096 -2.491 7.872 1.00 93.12 160 SER A C 1
ATOM 1267 O O . SER A 1 160 ? -19.121 -2.742 7.243 1.00 93.12 160 SER A O 1
ATOM 1269 N N . TRP A 1 161 ? -16.892 -2.461 7.295 1.00 92.56 161 TRP A N 1
ATOM 1270 C CA . TRP A 1 161 ? -16.635 -2.761 5.882 1.00 92.56 161 TRP A CA 1
ATOM 1271 C C . TRP A 1 161 ? -16.040 -4.157 5.674 1.00 92.56 161 TRP A C 1
ATOM 1273 O O . TRP A 1 161 ? -15.391 -4.401 4.661 1.00 92.56 161 TRP A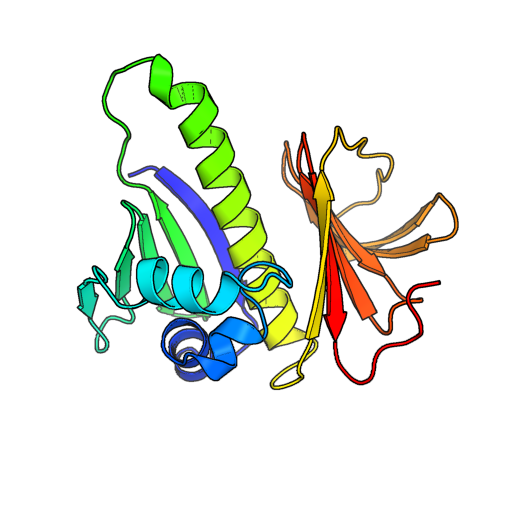 O 1
ATOM 1283 N N . GLY A 1 162 ? -16.236 -5.067 6.635 1.00 90.00 162 GLY A N 1
ATOM 1284 C CA . GLY A 1 162 ? -15.686 -6.420 6.559 1.00 90.00 162 GLY A CA 1
ATOM 1285 C C . GLY A 1 162 ? -14.166 -6.435 6.701 1.00 90.00 162 GLY A C 1
ATOM 1286 O O . GLY A 1 162 ? -13.499 -7.170 5.986 1.00 90.00 162 GLY A O 1
ATOM 1287 N N . ASP A 1 163 ? -13.631 -5.611 7.610 1.00 93.38 163 ASP A N 1
ATOM 1288 C CA . ASP A 1 163 ? -12.197 -5.304 7.698 1.00 93.38 163 ASP A CA 1
ATOM 1289 C C . ASP A 1 163 ? -11.683 -4.604 6.430 1.00 93.38 163 ASP A C 1
ATOM 1291 O O . ASP A 1 163 ? -10.756 -5.059 5.766 1.00 93.38 163 ASP A O 1
ATOM 1295 N N . GLY A 1 164 ? -12.319 -3.486 6.073 1.00 96.31 164 GLY A N 1
ATOM 1296 C CA . GLY A 1 164 ? -11.858 -2.618 4.989 1.00 96.31 164 GLY A CA 1
ATOM 1297 C C . GLY A 1 164 ? -10.678 -1.740 5.412 1.00 96.31 164 GLY A C 1
ATOM 1298 O O . GLY A 1 164 ? -10.348 -1.656 6.591 1.00 96.31 164 GLY A O 1
ATOM 1299 N N . LEU A 1 165 ? -10.065 -1.043 4.459 1.00 97.88 165 LEU A N 1
ATOM 1300 C CA . LEU A 1 165 ? -8.982 -0.086 4.677 1.00 97.88 165 LEU A CA 1
ATOM 1301 C C . LEU A 1 165 ? -9.407 1.313 4.219 1.00 97.88 165 LEU A C 1
ATOM 1303 O O . LEU A 1 165 ? -9.746 1.512 3.055 1.00 97.88 165 LEU A O 1
ATOM 1307 N N . LEU A 1 166 ? -9.326 2.285 5.123 1.00 97.00 166 LEU A N 1
ATOM 1308 C CA . LEU A 1 166 ? -9.402 3.714 4.837 1.00 97.00 166 LEU A CA 1
ATOM 1309 C C . LEU A 1 166 ? -7.990 4.303 4.889 1.00 97.00 166 LEU A C 1
ATOM 1311 O O . LEU A 1 166 ? -7.337 4.249 5.930 1.00 97.00 166 LEU A O 1
ATOM 1315 N N . VAL A 1 167 ? -7.530 4.890 3.787 1.00 97.38 167 VAL A N 1
ATOM 1316 C CA . VAL A 1 167 ? -6.281 5.655 3.717 1.00 97.38 167 VAL A CA 1
ATOM 1317 C C . VAL A 1 167 ? -6.618 7.128 3.549 1.00 97.38 167 VAL A C 1
ATOM 1319 O O . VAL A 1 167 ? -7.234 7.506 2.557 1.00 97.38 167 VAL A O 1
ATOM 1322 N N . LEU A 1 168 ? -6.205 7.950 4.509 1.00 96.44 168 LEU A N 1
ATOM 1323 C CA . LEU A 1 168 ? -6.317 9.403 4.458 1.00 96.44 168 LEU A CA 1
ATOM 1324 C C . LEU A 1 168 ? -4.982 9.995 4.003 1.00 96.44 168 LEU A C 1
ATOM 1326 O O . LEU A 1 168 ? -3.950 9.750 4.633 1.00 96.44 168 LEU A O 1
ATOM 1330 N N . MET A 1 169 ? -5.027 10.771 2.927 1.00 95.00 169 MET A N 1
ATOM 1331 C CA . MET A 1 169 ? -3.953 11.619 2.405 1.00 95.00 169 MET A CA 1
ATOM 1332 C C . MET A 1 169 ? -4.375 13.092 2.549 1.00 95.00 169 MET A C 1
ATOM 1334 O O . MET A 1 169 ? -5.561 13.347 2.760 1.00 95.00 169 MET A O 1
ATOM 1338 N N . PRO A 1 170 ? -3.460 14.073 2.426 1.00 92.88 170 PRO A N 1
ATOM 1339 C CA . PRO A 1 170 ? -3.790 15.484 2.655 1.00 92.88 170 PRO A CA 1
ATOM 1340 C C . PRO A 1 170 ? -5.028 15.977 1.891 1.00 92.88 170 PRO A C 1
ATOM 1342 O O . PRO A 1 170 ? -5.920 16.566 2.498 1.00 92.88 170 PRO A O 1
ATOM 1345 N N . ASP A 1 171 ? -5.117 15.6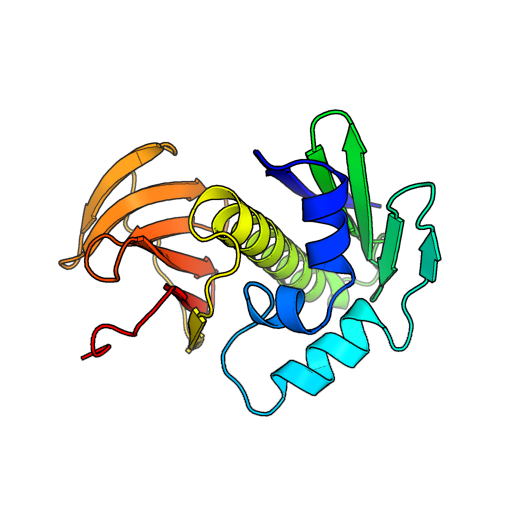48 0.598 1.00 92.06 171 ASP A N 1
ATOM 1346 C CA . ASP A 1 171 ? -6.158 16.145 -0.313 1.00 92.06 171 ASP A CA 1
ATOM 1347 C C . ASP A 1 171 ? -7.062 15.041 -0.887 1.00 92.06 171 ASP A C 1
ATOM 1349 O O . ASP A 1 171 ? -7.791 15.266 -1.855 1.00 92.06 171 ASP A O 1
ATOM 1353 N N . SER A 1 172 ? -7.013 13.824 -0.333 1.00 94.38 172 SER A N 1
ATOM 1354 C CA . SER A 1 172 ? -7.902 12.735 -0.759 1.00 94.38 172 SER A CA 1
ATOM 1355 C C . SER A 1 172 ? -7.985 11.584 0.238 1.00 94.38 172 SER A C 1
ATOM 1357 O O . SER A 1 172 ? -7.132 11.420 1.109 1.00 94.38 172 SER A O 1
ATOM 1359 N N . ALA A 1 173 ? -9.007 10.745 0.087 1.00 95.44 173 ALA A N 1
ATOM 1360 C CA . ALA A 1 173 ? -9.145 9.490 0.810 1.00 95.44 173 ALA A CA 1
ATOM 1361 C C . ALA A 1 173 ? -9.392 8.318 -0.145 1.00 95.44 173 ALA A C 1
ATOM 1363 O O . ALA A 1 173 ? -10.101 8.442 -1.143 1.00 95.44 173 ALA A O 1
ATOM 1364 N N . VAL A 1 174 ? -8.837 7.156 0.199 1.00 96.12 174 VAL A N 1
ATOM 1365 C CA . VAL A 1 174 ? -9.061 5.894 -0.512 1.00 96.12 174 VAL A CA 1
ATOM 1366 C C . VAL A 1 174 ? -9.698 4.900 0.445 1.00 96.12 174 VAL A C 1
ATOM 1368 O O . VAL A 1 174 ? -9.123 4.555 1.475 1.00 96.12 174 VAL A O 1
ATOM 1371 N N . LEU A 1 175 ? -10.890 4.429 0.093 1.00 95.69 175 LEU A N 1
ATOM 1372 C CA . LEU A 1 175 ? -11.653 3.442 0.847 1.00 95.69 175 LEU A CA 1
ATOM 1373 C C . LEU A 1 175 ? -11.595 2.132 0.082 1.00 95.69 175 LEU A C 1
ATOM 1375 O O . LEU A 1 175 ? -11.960 2.105 -1.085 1.00 95.69 175 LEU A O 1
ATOM 1379 N N . THR A 1 176 ? -11.160 1.048 0.710 1.00 96.25 176 THR A N 1
ATOM 1380 C CA . THR A 1 176 ? -11.105 -0.280 0.093 1.00 96.25 176 THR A CA 1
ATOM 1381 C C . THR A 1 176 ? -11.831 -1.292 0.967 1.00 96.25 176 THR A C 1
ATOM 1383 O O . THR A 1 176 ? -11.520 -1.412 2.146 1.00 96.25 176 THR A O 1
ATOM 1386 N N . ALA A 1 177 ? -12.753 -2.054 0.389 1.00 94.94 177 ALA A N 1
ATOM 1387 C CA . ALA A 1 177 ? -13.373 -3.223 1.010 1.00 94.94 177 ALA A CA 1
ATOM 1388 C C . ALA A 1 177 ? -13.053 -4.471 0.177 1.00 94.94 177 ALA A C 1
ATOM 1390 O O . ALA A 1 177 ? -12.983 -4.378 -1.050 1.00 94.94 177 ALA A O 1
ATOM 1391 N N . TYR A 1 178 ? -12.863 -5.616 0.832 1.00 93.50 178 TYR A N 1
ATOM 1392 C CA . TYR A 1 178 ? -12.564 -6.898 0.185 1.00 93.50 178 TYR A CA 1
ATOM 1393 C C . TYR A 1 178 ? -13.755 -7.855 0.290 1.00 93.50 178 TYR A C 1
ATOM 1395 O O . TYR A 1 178 ? -14.596 -7.729 1.183 1.00 93.50 178 TYR A O 1
ATOM 1403 N N . GLY A 1 179 ? -13.840 -8.789 -0.656 1.00 86.06 179 GLY A N 1
ATOM 1404 C CA . GLY A 1 179 ? -14.895 -9.796 -0.709 1.00 86.06 179 GLY A CA 1
ATOM 1405 C C . GLY A 1 179 ? -16.232 -9.263 -1.236 1.00 86.06 179 GLY A C 1
ATOM 1406 O O . GLY A 1 179 ? -16.306 -8.247 -1.930 1.00 86.06 179 GLY A O 1
ATOM 1407 N N . THR A 1 180 ? -17.322 -9.986 -0.951 1.00 59.03 180 THR A N 1
ATOM 1408 C CA . THR A 1 180 ? -18.676 -9.577 -1.357 1.00 59.03 180 THR A CA 1
ATOM 1409 C C . THR A 1 180 ? -19.097 -8.320 -0.607 1.00 59.03 180 THR A C 1
ATOM 1411 O O . THR A 1 180 ? -19.323 -8.358 0.602 1.00 59.03 180 THR A O 1
ATOM 1414 N N . THR A 1 181 ? -19.203 -7.229 -1.359 1.00 51.19 181 THR A N 1
ATOM 1415 C CA . THR A 1 181 ? -19.500 -5.862 -0.931 1.00 51.19 181 THR A CA 1
ATOM 1416 C C . THR A 1 181 ? -20.662 -5.825 0.076 1.00 51.19 181 THR A C 1
ATOM 1418 O O . THR A 1 181 ? -21.783 -6.185 -0.294 1.00 51.19 181 THR A O 1
ATOM 1421 N N . PRO A 1 182 ? -20.470 -5.369 1.329 1.00 45.84 182 PRO A N 1
ATOM 1422 C CA . PRO A 1 182 ? -21.583 -4.764 2.045 1.00 45.84 182 PRO A CA 1
ATOM 1423 C C . PRO A 1 182 ? -21.970 -3.501 1.271 1.00 45.84 182 PRO A C 1
ATOM 1425 O O . PRO A 1 182 ? -21.078 -2.777 0.831 1.00 45.84 182 PRO A O 1
ATOM 1428 N N . GLU A 1 183 ? -23.265 -3.253 1.053 1.00 44.31 183 GLU A N 1
ATOM 1429 C CA . GLU A 1 183 ? -23.731 -2.001 0.444 1.00 44.31 183 GLU A CA 1
ATOM 1430 C C . GLU A 1 183 ? -23.029 -0.827 1.140 1.00 44.31 183 GLU A C 1
ATOM 1432 O O . GLU A 1 183 ? -23.234 -0.589 2.332 1.00 44.31 183 GLU A O 1
ATOM 1437 N N . LEU A 1 184 ? -22.146 -0.137 0.411 1.00 46.06 184 LEU A N 1
ATOM 1438 C CA . LEU A 1 184 ? -21.568 1.129 0.844 1.00 46.06 184 LEU A CA 1
ATOM 1439 C C . LEU A 1 184 ? -22.707 2.153 0.749 1.00 46.06 184 LEU A C 1
ATOM 1441 O O . LEU A 1 184 ? -22.886 2.789 -0.289 1.00 46.06 184 LEU A O 1
ATOM 1445 N N . ALA A 1 185 ? -23.556 2.169 1.777 1.00 36.12 185 ALA A N 1
ATOM 1446 C CA . ALA A 1 185 ? -24.716 3.045 1.914 1.00 36.12 185 ALA A CA 1
ATOM 1447 C C . ALA A 1 185 ? -24.313 4.459 2.346 1.00 36.12 185 ALA A C 1
ATOM 1449 O O . ALA A 1 185 ? -23.404 4.581 3.202 1.00 36.12 185 ALA A O 1
#

pLDDT: mean 91.06, std 11.04, range [36.12, 98.5]

Sequence (185 aa):
MSIAAEVTIAAPVDRVWHALRDRAELRRWHGWAADSLDAEIEEIYFAQAIVDDEKHTLITSGTRIEVSEGTRVTFAMTSPPEDPMWDGWYETIADGWVAFAQQLRFALERHPGEDRTTVYLEGPQEQAVTAAVGERYGTAGLTGTVWFRTERLLGLTVDSWGDGLLVLMPDSAVLTAYGTTPELA

Foldseek 3Di:
DAWLDKDQAPDDLVLLLCCLADLLSVQQFPDADDPCSSVVSCQFRPPPWDDDVVQSWIDGPQWIWGQDPSRMTITHGHDDPPDPVCPVVVNVVSLNVHRRVLSSRCCVRPPPPWHKHKDKFFAADDPPDPDDAQDWDDDPNWIAGFPDDDPFKTWGFTVVLVRWIWIHGGGMIMTMHTDDGDPPD

InterPro domains:
  IPR023393 START-like domain superfamily [G3DSA:3.30.530.20] (1-146)

Secondary structure (DSSP, 8-state):
-EEEEEEE-SS-HHHHHHHHH-HHHHHTTSS-S-TTHHHHHHIIIIIS-EEETTTTEEEETTEEEEE-GGGEEEEEEPPPPS-GGGHHHHHHHHHHHHHHHHHHHHHHHHSTT--EEEEEEES-------PPTTSEEEETTEEEEEEEE-SS-EEEEEGGGTSEEEEEETTEEEEEEESS-----

Organism: NCBI:txid581187

Radius of gyration: 16.19 Å; chains: 1; bounding box: 42×39×39 Å